Protein AF-0000000084406733 (afdb_homodimer)

Radius of gyration: 20.23 Å; Cα contacts (8 Å, |Δi|>4): 355; chains: 2; bounding box: 45×66×47 Å

Secondary structure (DSSP, 8-state):
-------HHHHHHHHHHHHHHHHHHHTTSTTSGGGGGS-HHHHHHHHHHHHHTTTTHHHHHHHHHHT-HHHHHHHHHHHHHHHHHHTS--TTSSS-THHHHSSTTS--THHHHHHHHHHHHHHHHHHHHHHHHHHHHHHH-/-------HHHHHHHHHHHHHHHHHHHTTSTTSGGGGGS-HHHHHHHHHHHHHTTTTHHHHHHHHHHT-HHHHHHHHHHHHHHHHHHTS--TTSSS-THHHHSSTTS--THHHHHHHHHHHHHHHHHHHHHHHHHHHHHHH-

Sequence (282 aa):
MSTKPDFTQELAELVIFMSNVATAIRMHTPYNSQARSRSAEENNKHVLWLADSIHSFAALACAIKTGGHKEVIFACDLDISRYQHYLAAGDTWVSDPMQTFGIRDGRSYEWIVSEGIALLERIKSKTQQIKMAHAESTTMGMSTKPDFTQELAELVIFMSNVATAIRMHTPYNSQARSRSAEENNKHVLWLADSIHSFAALACAIKTGGHKEVIFACDLDISRYQHYLAAGDTWVSDPMQTFGIRDGRSYEWIVSEGIALLERIKSKTQQIKMAHAESTTMG

Structure (mmCIF, N/CA/C/O backbone):
data_AF-0000000084406733-model_v1
#
loop_
_entity.id
_entity.type
_entity.pdbx_description
1 polymer 'Uncharacterized protein'
#
loop_
_atom_site.group_PDB
_atom_site.id
_atom_site.type_symbol
_atom_site.label_atom_id
_atom_site.label_alt_id
_atom_site.label_comp_id
_atom_site.label_asym_id
_atom_site.label_entity_id
_atom_site.label_seq_id
_atom_site.pdbx_PDB_ins_code
_atom_site.Cartn_x
_atom_site.Cartn_y
_atom_site.Cartn_z
_atom_site.occupancy
_atom_site.B_iso_or_equiv
_atom_site.auth_seq_id
_atom_site.auth_comp_id
_atom_site.auth_asym_id
_atom_site.auth_atom_id
_atom_site.pdbx_PDB_model_num
ATOM 1 N N . MET A 1 1 ? 0.84 -32.469 -4.48 1 32.16 1 MET A N 1
ATOM 2 C CA . MET A 1 1 ? 1.479 -31.312 -3.893 1 32.16 1 MET A CA 1
ATOM 3 C C . MET A 1 1 ? 0.654 -30.047 -4.152 1 32.16 1 MET A C 1
ATOM 5 O O . MET A 1 1 ? 0.497 -29.641 -5.301 1 32.16 1 MET A O 1
ATOM 9 N N . SER A 1 2 ? -0.501 -29.797 -3.523 1 44.31 2 SER A N 1
ATOM 10 C CA . SER A 1 2 ? -1.566 -28.844 -3.852 1 44.31 2 SER A CA 1
ATOM 11 C C . SER A 1 2 ? -1.025 -27.438 -3.99 1 44.31 2 SER A C 1
ATOM 13 O O . SER A 1 2 ? -0.421 -26.906 -3.059 1 44.31 2 SER A O 1
ATOM 15 N N . THR A 1 3 ? -0.501 -26.938 -5.191 1 59.53 3 THR A N 1
ATOM 16 C CA . THR A 1 3 ? 0.229 -25.734 -5.543 1 59.53 3 THR A CA 1
ATOM 17 C C . THR A 1 3 ? -0.509 -24.5 -5.043 1 59.53 3 THR A C 1
ATOM 19 O O . THR A 1 3 ? -1.74 -24.438 -5.07 1 59.53 3 THR A O 1
ATOM 22 N N . LYS A 1 4 ? -0.093 -23.812 -3.926 1 78.44 4 LYS A N 1
ATOM 23 C CA . LYS A 1 4 ? -0.654 -22.547 -3.455 1 78.44 4 LYS A CA 1
ATOM 24 C C . LYS A 1 4 ? -1.092 -21.672 -4.625 1 78.44 4 LYS A C 1
ATOM 26 O O . LYS A 1 4 ? -0.401 -21.594 -5.645 1 78.44 4 LYS A O 1
ATOM 31 N N . PRO A 1 5 ? -2.373 -21.297 -4.508 1 88.44 5 PRO A N 1
ATOM 32 C CA . PRO A 1 5 ? -2.871 -20.453 -5.594 1 88.44 5 PRO A CA 1
ATOM 33 C C . PRO A 1 5 ? -1.964 -19.25 -5.879 1 88.44 5 PRO A C 1
ATOM 35 O O . PRO A 1 5 ? -1.354 -18.703 -4.957 1 88.44 5 PRO A O 1
ATOM 38 N N . ASP A 1 6 ? -1.828 -19.031 -7.098 1 94.31 6 ASP A N 1
ATOM 39 C CA . ASP A 1 6 ? -1.069 -17.875 -7.559 1 94.31 6 ASP A CA 1
ATOM 40 C C . ASP A 1 6 ? -1.929 -16.609 -7.535 1 94.31 6 ASP A C 1
ATOM 42 O O . ASP A 1 6 ? -2.855 -16.469 -8.336 1 94.31 6 ASP A O 1
ATOM 46 N N . PHE A 1 7 ? -1.591 -15.703 -6.633 1 96.88 7 PHE A N 1
ATOM 47 C CA . PHE A 1 7 ? -2.32 -14.445 -6.52 1 96.88 7 PHE A CA 1
ATOM 48 C C . PHE A 1 7 ? -1.48 -13.281 -7.035 1 96.88 7 PHE A C 1
ATOM 50 O O . PHE A 1 7 ? -1.727 -12.125 -6.684 1 96.88 7 PHE A O 1
ATOM 57 N N . THR A 1 8 ? -0.529 -13.531 -7.879 1 97.25 8 THR A N 1
ATOM 58 C CA . THR A 1 8 ? 0.398 -12.516 -8.359 1 97.25 8 THR A CA 1
ATOM 59 C C . THR A 1 8 ? -0.358 -11.352 -9 1 97.25 8 THR A C 1
ATOM 61 O O . THR A 1 8 ? -0.119 -10.188 -8.664 1 97.25 8 THR A O 1
ATOM 64 N N . GLN A 1 9 ? -1.3 -11.57 -9.828 1 97.44 9 GLN A N 1
ATOM 65 C CA . GLN A 1 9 ? -2.016 -10.523 -10.547 1 97.44 9 GLN A CA 1
ATOM 66 C C . GLN A 1 9 ? -2.842 -9.672 -9.586 1 97.44 9 GLN A C 1
ATOM 68 O O . GLN A 1 9 ? -2.803 -8.438 -9.641 1 97.44 9 GLN A O 1
ATOM 73 N N . GLU A 1 10 ? -3.568 -10.305 -8.688 1 97.81 10 GLU A N 1
ATOM 74 C CA . GLU A 1 10 ? -4.426 -9.602 -7.738 1 97.81 10 GLU A CA 1
ATOM 75 C C . GLU A 1 10 ? -3.604 -8.75 -6.773 1 97.81 10 GLU A C 1
ATOM 77 O O . GLU A 1 10 ? -3.959 -7.605 -6.488 1 97.81 10 GLU A O 1
ATOM 82 N N . LEU A 1 11 ? -2.533 -9.312 -6.312 1 98.38 11 LEU A N 1
ATOM 83 C CA . LEU A 1 11 ? -1.711 -8.594 -5.348 1 98.38 11 LEU A CA 1
ATOM 84 C C . LEU A 1 11 ? -0.955 -7.453 -6.02 1 98.38 11 LEU A C 1
ATOM 86 O O . LEU A 1 11 ? -0.73 -6.406 -5.41 1 98.38 11 LEU A O 1
ATOM 90 N N . ALA A 1 12 ? -0.51 -7.664 -7.242 1 98.56 12 ALA A N 1
ATOM 91 C CA . ALA A 1 12 ? 0.106 -6.566 -7.98 1 98.56 12 ALA A CA 1
ATOM 92 C C . ALA A 1 12 ? -0.867 -5.398 -8.141 1 98.56 12 ALA A C 1
ATOM 94 O O . ALA A 1 12 ? -0.492 -4.238 -7.957 1 98.56 12 ALA A O 1
ATOM 95 N N . GLU A 1 13 ? -2.086 -5.645 -8.453 1 98.62 13 GLU A N 1
ATOM 96 C CA . GLU A 1 13 ? -3.092 -4.594 -8.586 1 98.62 13 GLU A CA 1
ATOM 97 C C . GLU A 1 13 ? -3.34 -3.9 -7.25 1 98.62 13 GLU A C 1
ATOM 99 O O . GLU A 1 13 ? -3.576 -2.691 -7.207 1 98.62 13 GLU A O 1
ATOM 104 N N . LEU A 1 14 ? -3.354 -4.703 -6.207 1 98.75 14 LEU A N 1
ATOM 105 C CA . LEU A 1 14 ? -3.518 -4.121 -4.879 1 98.75 14 LEU A CA 1
ATOM 106 C C . LEU A 1 14 ? -2.367 -3.174 -4.555 1 98.75 14 LEU A C 1
ATOM 108 O O . LEU A 1 14 ? -2.586 -2.092 -4.004 1 98.75 14 LEU A O 1
ATOM 112 N N . VAL A 1 15 ? -1.142 -3.549 -4.895 1 98.88 15 VAL A N 1
ATOM 113 C CA . VAL A 1 15 ? 0.026 -2.699 -4.684 1 98.88 15 VAL A CA 1
ATOM 114 C C . VAL A 1 15 ? -0.109 -1.42 -5.504 1 98.88 15 VAL A C 1
ATOM 116 O O . VAL A 1 15 ? 0.192 -0.328 -5.02 1 98.88 15 VAL A O 1
ATOM 119 N N . ILE A 1 16 ? -0.551 -1.524 -6.727 1 98.81 16 ILE A N 1
ATOM 120 C CA . ILE A 1 16 ? -0.773 -0.351 -7.562 1 98.81 16 ILE A CA 1
ATOM 121 C C . ILE A 1 16 ? -1.798 0.568 -6.902 1 98.81 16 ILE A C 1
ATOM 123 O O . ILE A 1 16 ? -1.578 1.776 -6.793 1 98.81 16 ILE A O 1
ATOM 127 N N . PHE A 1 17 ? -2.871 -0.058 -6.477 1 98.81 17 PHE A N 1
ATOM 128 C CA . PHE A 1 17 ? -3.932 0.679 -5.801 1 98.81 17 PHE A CA 1
ATOM 129 C C . PHE A 1 17 ? -3.387 1.411 -4.578 1 98.81 17 PHE A C 1
ATOM 131 O O . PHE A 1 17 ? -3.607 2.613 -4.418 1 98.81 17 PHE A O 1
ATOM 138 N N . MET A 1 18 ? -2.654 0.758 -3.721 1 98.81 18 MET A N 1
ATOM 139 C CA . MET A 1 18 ? -2.107 1.345 -2.5 1 98.81 18 MET A CA 1
ATOM 140 C C . MET A 1 18 ? -1.106 2.447 -2.828 1 98.81 18 MET A C 1
ATOM 142 O O . MET A 1 18 ? -1.039 3.459 -2.129 1 98.81 18 MET A O 1
ATOM 146 N N . SER A 1 19 ? -0.312 2.258 -3.861 1 98.81 19 SER A N 1
ATOM 147 C CA . SER A 1 19 ? 0.629 3.281 -4.305 1 98.81 19 SER A CA 1
ATOM 148 C C . SER A 1 19 ? -0.097 4.547 -4.742 1 98.81 19 SER A C 1
ATOM 150 O O . SER A 1 19 ? 0.338 5.66 -4.434 1 98.81 19 SER A O 1
ATOM 152 N N . ASN A 1 20 ? -1.151 4.328 -5.477 1 98.44 20 ASN A N 1
ATOM 153 C CA . ASN A 1 20 ? -1.942 5.473 -5.914 1 98.44 20 ASN A CA 1
ATOM 154 C C . ASN A 1 20 ? -2.557 6.211 -4.727 1 98.44 20 ASN A C 1
ATOM 156 O O . ASN A 1 20 ? -2.658 7.441 -4.742 1 98.44 20 ASN A O 1
ATOM 160 N N . VAL A 1 21 ? -3.014 5.496 -3.729 1 98.44 21 VAL A N 1
ATOM 161 C CA . VAL A 1 21 ? -3.527 6.125 -2.516 1 98.44 21 VAL A CA 1
ATOM 162 C C . VAL A 1 21 ? -2.412 6.906 -1.826 1 98.44 21 VAL A C 1
ATOM 164 O O . VAL A 1 21 ? -2.635 8.016 -1.331 1 98.44 21 VAL A O 1
ATOM 167 N N . ALA A 1 22 ? -1.168 6.355 -1.78 1 98.56 22 ALA A N 1
ATOM 168 C CA . ALA A 1 22 ? -0.026 7.07 -1.218 1 98.56 22 ALA A CA 1
ATOM 169 C C . ALA A 1 22 ? 0.231 8.375 -1.972 1 98.56 22 ALA A C 1
ATOM 171 O O . ALA A 1 22 ? 0.57 9.391 -1.365 1 98.56 22 ALA A O 1
ATOM 172 N N . THR A 1 23 ? 0.065 8.359 -3.256 1 97.5 23 THR A N 1
ATOM 173 C CA . THR A 1 23 ? 0.188 9.578 -4.051 1 97.5 23 THR A CA 1
ATOM 174 C C . THR A 1 23 ? -0.874 10.602 -3.648 1 97.5 23 THR A C 1
ATOM 176 O O . THR A 1 23 ? -0.583 11.789 -3.525 1 97.5 23 THR A O 1
ATOM 179 N N . ALA A 1 24 ? -2.092 10.125 -3.475 1 95.81 24 ALA A N 1
ATOM 180 C CA . ALA A 1 24 ? -3.162 11.008 -3.016 1 95.81 24 ALA A CA 1
ATOM 181 C C . ALA A 1 24 ? -2.816 11.641 -1.667 1 95.81 24 ALA A C 1
ATOM 183 O O . ALA A 1 24 ? -3.074 12.82 -1.44 1 95.81 24 ALA A O 1
ATOM 184 N N . ILE A 1 25 ? -2.234 10.875 -0.78 1 97 25 ILE A N 1
ATOM 185 C CA . ILE A 1 25 ? -1.823 11.375 0.528 1 97 25 ILE A CA 1
ATOM 186 C C . ILE A 1 25 ? -0.793 12.484 0.356 1 97 25 ILE A C 1
ATOM 188 O O . ILE A 1 25 ? -0.887 13.531 1.002 1 97 25 ILE A O 1
ATOM 192 N N . ARG A 1 26 ? 0.173 12.328 -0.522 1 95.06 26 ARG A N 1
ATOM 193 C CA . ARG A 1 26 ? 1.22 13.32 -0.755 1 95.06 26 ARG A CA 1
ATOM 194 C C . ARG A 1 26 ? 0.623 14.656 -1.188 1 95.06 26 ARG A C 1
ATOM 196 O O . ARG A 1 26 ? 1.173 15.711 -0.883 1 95.06 26 ARG A O 1
ATOM 203 N N . MET A 1 27 ? -0.552 14.586 -1.795 1 93.31 27 MET A N 1
ATOM 204 C CA . MET A 1 27 ? -1.185 15.812 -2.287 1 93.31 27 MET A CA 1
ATOM 205 C C . MET A 1 27 ? -1.718 16.656 -1.133 1 93.31 27 MET A C 1
ATOM 207 O O . MET A 1 27 ? -2.041 17.828 -1.312 1 93.31 27 MET A O 1
ATOM 211 N N . HIS A 1 28 ? -1.745 16.094 0.057 1 92.56 28 HIS A N 1
ATOM 212 C CA . HIS A 1 28 ? -2.211 16.828 1.233 1 92.56 28 HIS A CA 1
ATOM 213 C C . HIS A 1 28 ? -1.051 17.188 2.154 1 92.56 28 HIS A C 1
ATOM 215 O O . HIS A 1 28 ? -1.248 17.391 3.354 1 92.56 28 HIS A O 1
ATOM 221 N N . THR A 1 29 ? 0.135 17.172 1.572 1 91.56 29 THR A N 1
ATOM 222 C CA . THR A 1 29 ? 1.352 17.547 2.289 1 91.56 29 THR A CA 1
ATOM 223 C C . THR A 1 29 ? 2.023 18.75 1.634 1 91.56 29 THR A C 1
ATOM 225 O O . THR A 1 29 ? 1.57 19.234 0.593 1 91.56 29 THR A O 1
ATOM 228 N N . PRO A 1 30 ? 3.104 19.297 2.266 1 85.75 30 PRO A N 1
ATOM 229 C CA . PRO A 1 30 ? 3.805 20.438 1.678 1 85.75 30 PRO A CA 1
ATOM 230 C C . PRO A 1 30 ? 4.371 20.125 0.293 1 85.75 30 PRO A C 1
ATOM 232 O O . PRO A 1 30 ? 4.82 21.047 -0.409 1 85.75 30 PRO A O 1
ATOM 235 N N . TYR A 1 31 ? 4.355 18.875 -0.056 1 84.06 31 TYR A N 1
ATOM 236 C CA . TYR A 1 31 ? 4.754 18.516 -1.41 1 84.06 31 TYR A CA 1
ATOM 237 C C . TYR A 1 31 ? 3.914 19.25 -2.445 1 84.06 31 TYR A C 1
ATOM 239 O O . TYR A 1 31 ? 4.418 19.625 -3.506 1 84.06 31 TYR A O 1
ATOM 247 N N . ASN A 1 32 ? 2.668 19.344 -2.15 1 84.44 32 ASN A N 1
ATOM 248 C CA . ASN A 1 32 ? 1.707 20.031 -3.006 1 84.44 32 ASN A CA 1
ATOM 249 C C . ASN A 1 32 ? 1.462 21.469 -2.537 1 84.44 32 ASN A C 1
ATOM 251 O O . ASN A 1 32 ? 0.884 21.688 -1.47 1 84.44 32 ASN A O 1
ATOM 255 N N . SER A 1 33 ? 1.802 22.375 -3.35 1 82.19 33 SER A N 1
ATOM 256 C CA . SER A 1 33 ? 1.642 23.781 -3 1 82.19 33 SER A CA 1
ATOM 257 C C . SER A 1 33 ? 0.171 24.141 -2.809 1 82.19 33 SER A C 1
ATOM 259 O O . SER A 1 33 ? -0.159 25.031 -2.029 1 82.19 33 SER A O 1
ATOM 261 N N . GLN A 1 34 ? -0.72 23.438 -3.459 1 80.25 34 GLN A N 1
ATOM 262 C CA . GLN A 1 34 ? -2.15 23.688 -3.33 1 80.25 34 GLN A CA 1
ATOM 263 C C . GLN A 1 34 ? -2.658 23.297 -1.947 1 80.25 34 GLN A C 1
ATOM 265 O O . GLN A 1 34 ? -3.711 23.766 -1.509 1 80.25 34 GLN A O 1
ATOM 270 N N . ALA A 1 35 ? -1.951 22.406 -1.327 1 79.5 35 ALA A N 1
ATOM 271 C CA . ALA A 1 35 ? -2.336 22.016 0.023 1 79.5 35 ALA A CA 1
ATOM 272 C C . ALA A 1 35 ? -2.248 23.188 0.993 1 79.5 35 ALA A C 1
ATOM 274 O O . ALA A 1 35 ? -2.895 23.188 2.043 1 79.5 35 ALA A O 1
ATOM 275 N N . ARG A 1 36 ? -1.575 24.203 0.618 1 78.62 36 ARG A N 1
ATOM 276 C CA . ARG A 1 36 ? -1.38 25.359 1.491 1 78.62 36 ARG A CA 1
ATOM 277 C C . ARG A 1 36 ? -2.635 26.219 1.547 1 78.62 36 ARG A C 1
ATOM 279 O O . ARG A 1 36 ? -2.781 27.062 2.443 1 78.62 36 ARG A O 1
ATOM 286 N N . SER A 1 37 ? -3.418 25.984 0.529 1 82.31 37 SER A N 1
ATOM 287 C CA . SER A 1 37 ? -4.652 26.766 0.52 1 82.31 37 SER A CA 1
ATOM 288 C C . SER A 1 37 ? -5.613 26.297 1.602 1 82.31 37 SER A C 1
ATOM 290 O O . SER A 1 37 ? -6.523 27.031 2 1 82.31 37 SER A O 1
ATOM 292 N N . ARG A 1 38 ? -5.398 25.078 2.123 1 84.06 38 ARG A N 1
ATOM 293 C CA . ARG A 1 38 ? -6.164 24.516 3.229 1 84.06 38 ARG A CA 1
ATOM 294 C C . ARG A 1 38 ? -5.363 24.562 4.523 1 84.06 38 ARG A C 1
ATOM 296 O O . ARG A 1 38 ? -4.133 24.641 4.5 1 84.06 38 ARG A O 1
ATOM 303 N N . SER A 1 39 ? -6.105 24.547 5.5 1 86.69 39 SER A N 1
ATOM 304 C CA . SER A 1 39 ? -5.395 24.469 6.773 1 86.69 39 SER A CA 1
ATOM 305 C C . SER A 1 39 ? -4.691 23.125 6.934 1 86.69 39 SER A C 1
ATOM 307 O O . SER A 1 39 ? -5.121 22.125 6.363 1 86.69 39 SER A O 1
ATOM 309 N N . ALA A 1 40 ? -3.654 23.109 7.652 1 88.44 40 ALA A N 1
ATOM 310 C CA . ALA A 1 40 ? -2.949 21.875 7.969 1 88.44 40 ALA A CA 1
ATOM 311 C C . ALA A 1 40 ? -3.881 20.875 8.648 1 88.44 40 ALA A C 1
ATOM 313 O O . ALA A 1 40 ? -3.789 19.672 8.406 1 88.44 40 ALA A O 1
ATOM 314 N N . GLU A 1 41 ? -4.781 21.359 9.445 1 86.88 41 GLU A N 1
ATOM 315 C CA . GLU A 1 41 ? -5.746 20.516 10.141 1 86.88 41 GLU A CA 1
ATOM 316 C C . GLU A 1 41 ? -6.695 19.844 9.164 1 86.88 41 GLU A C 1
ATOM 318 O O . GLU A 1 41 ? -6.988 18.641 9.305 1 86.88 41 GLU A O 1
ATOM 323 N N . GLU A 1 42 ? -7.145 20.547 8.25 1 86.88 42 GLU A N 1
ATO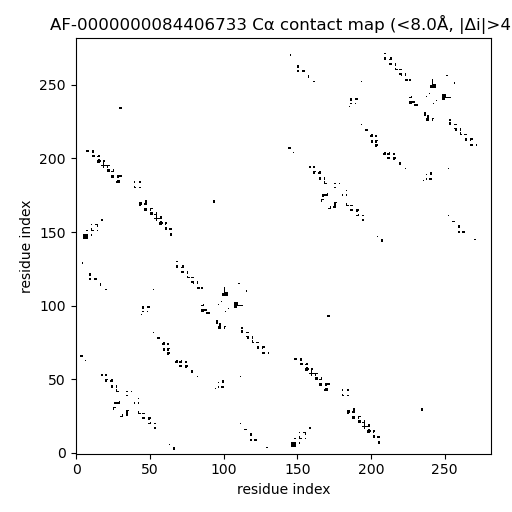M 324 C CA . GLU A 1 42 ? -8.023 19.984 7.227 1 86.88 42 GLU A CA 1
ATOM 325 C C . GLU A 1 42 ? -7.293 18.938 6.398 1 86.88 42 GLU A C 1
ATOM 327 O O . GLU A 1 42 ? -7.848 17.859 6.117 1 86.88 42 GLU A O 1
ATOM 332 N N . ASN A 1 43 ? -6.082 19.234 6 1 90.75 43 ASN A N 1
ATOM 333 C CA . ASN A 1 43 ? -5.273 18.266 5.266 1 90.75 43 ASN A CA 1
ATOM 334 C C . ASN A 1 43 ? -5.078 16.969 6.055 1 90.75 43 ASN A C 1
ATOM 336 O O . ASN A 1 43 ? -5.188 15.883 5.5 1 90.75 43 ASN A O 1
ATOM 340 N N . ASN A 1 44 ? -4.895 17.125 7.305 1 90.94 44 ASN A N 1
ATOM 341 C CA . ASN A 1 44 ? -4.648 15.969 8.156 1 90.94 44 ASN A CA 1
ATOM 342 C C . ASN A 1 44 ? -5.883 15.07 8.25 1 90.94 44 ASN A C 1
ATOM 344 O O . ASN A 1 44 ? -5.762 13.852 8.375 1 90.94 44 ASN A O 1
ATOM 348 N N . LYS A 1 45 ? -7.035 15.664 8.195 1 87.75 45 LYS A N 1
ATOM 349 C CA . LYS A 1 45 ? -8.266 14.867 8.195 1 87.75 45 LYS A CA 1
ATOM 350 C C . LYS A 1 45 ? -8.359 14.008 6.938 1 87.75 45 LYS A C 1
ATOM 352 O O . LYS A 1 45 ? -8.766 12.852 7.004 1 87.75 45 LYS A O 1
ATOM 357 N N . HIS A 1 46 ? -8.039 14.586 5.793 1 91.31 46 HIS A N 1
ATOM 358 C CA . HIS A 1 46 ? -8.016 13.82 4.555 1 91.31 46 HIS A CA 1
ATOM 359 C C . HIS A 1 46 ? -6.973 12.703 4.621 1 91.31 46 HIS A C 1
ATOM 361 O O . HIS A 1 46 ? -7.25 11.562 4.238 1 91.31 46 HIS A O 1
ATOM 367 N N . VAL A 1 47 ? -5.832 13.055 5.133 1 95.19 47 VAL A N 1
ATOM 368 C CA . VAL A 1 47 ? -4.746 12.086 5.258 1 95.19 47 VAL A CA 1
ATOM 369 C C . VAL A 1 47 ? -5.195 10.914 6.125 1 95.19 47 VAL A C 1
ATOM 371 O O . VAL A 1 47 ? -4.906 9.758 5.816 1 95.19 47 VAL A O 1
ATOM 374 N N . LEU A 1 48 ? -5.871 11.18 7.176 1 94.38 48 LEU A N 1
ATOM 375 C CA . LEU A 1 48 ? -6.371 10.141 8.07 1 94.38 48 LEU A CA 1
ATOM 376 C C . LEU A 1 48 ? -7.176 9.102 7.301 1 94.38 48 LEU A C 1
ATOM 378 O O . LEU A 1 48 ? -6.891 7.902 7.379 1 94.38 48 LEU A O 1
ATOM 382 N N . TRP A 1 49 ? -8.102 9.555 6.617 1 93.38 49 TRP A N 1
ATOM 383 C CA . TRP A 1 49 ? -9.031 8.633 5.969 1 93.38 49 TRP A CA 1
ATOM 384 C C . TRP A 1 49 ? -8.367 7.941 4.781 1 93.38 49 TRP A C 1
ATOM 386 O O . TRP A 1 49 ? -8.648 6.777 4.496 1 93.38 49 TRP A O 1
ATOM 396 N N . LEU A 1 50 ? -7.535 8.656 4.043 1 96.31 50 LEU A N 1
ATOM 397 C CA . LEU A 1 50 ? -6.785 8.023 2.961 1 96.31 50 LEU A CA 1
ATOM 398 C C . LEU A 1 50 ? -5.906 6.895 3.494 1 96.31 50 LEU A C 1
ATOM 400 O O . LEU A 1 50 ? -5.91 5.789 2.949 1 96.31 50 LEU A O 1
ATOM 404 N N . ALA A 1 51 ? -5.211 7.156 4.539 1 97.44 51 ALA A N 1
ATOM 405 C CA . ALA A 1 51 ? -4.383 6.121 5.16 1 97.44 51 ALA A CA 1
ATOM 406 C C . ALA A 1 51 ? -5.242 4.996 5.727 1 97.44 51 ALA A C 1
ATOM 408 O O . ALA A 1 51 ? -4.887 3.822 5.621 1 97.44 51 ALA A O 1
ATOM 409 N N . ASP A 1 52 ? -6.359 5.309 6.332 1 95.62 52 ASP A N 1
ATOM 410 C CA . ASP A 1 52 ? -7.277 4.32 6.891 1 95.62 52 ASP A CA 1
ATOM 411 C C . ASP A 1 52 ? -7.762 3.352 5.812 1 95.62 52 ASP A C 1
ATOM 413 O O . ASP A 1 52 ? -8 2.174 6.094 1 95.62 52 ASP A O 1
ATOM 417 N N . SER A 1 53 ? -7.848 3.824 4.652 1 96.56 53 SER A N 1
ATOM 418 C CA . SER A 1 53 ? -8.414 3.023 3.568 1 96.56 53 SER A CA 1
ATOM 419 C C . SER A 1 53 ? -7.461 1.916 3.143 1 96.56 53 SER A C 1
ATOM 421 O O . SER A 1 53 ? -7.863 0.962 2.475 1 96.56 53 SER A O 1
ATOM 423 N N . ILE A 1 54 ? -6.188 1.981 3.506 1 98.56 54 ILE A N 1
ATOM 424 C CA . ILE A 1 54 ? -5.289 0.966 2.967 1 98.56 54 ILE A CA 1
ATOM 425 C C . ILE A 1 54 ? -4.527 0.296 4.109 1 98.56 54 ILE A C 1
ATOM 427 O O . ILE A 1 54 ? -3.783 -0.662 3.887 1 98.56 54 ILE A O 1
ATOM 431 N N . HIS A 1 55 ? -4.684 0.621 5.359 1 97.5 55 HIS A N 1
ATOM 432 C CA . HIS A 1 55 ? -3.885 0.124 6.473 1 97.5 55 HIS A CA 1
ATOM 433 C C . HIS A 1 55 ? -4.227 -1.327 6.793 1 97.5 55 HIS A C 1
ATOM 435 O O . HIS A 1 55 ? -3.4 -2.059 7.344 1 97.5 55 HIS A O 1
ATOM 441 N N . SER A 1 56 ? -5.379 -1.784 6.449 1 97 56 SER A N 1
ATOM 442 C CA . SER A 1 56 ? -5.863 -3.07 6.941 1 97 56 SER A CA 1
ATOM 443 C C . SER A 1 56 ? -5.547 -4.191 5.957 1 97 56 SER A C 1
ATOM 445 O O . SER A 1 56 ? -5.848 -5.359 6.219 1 97 56 SER A O 1
ATOM 447 N N . PHE A 1 57 ? -4.949 -3.912 4.871 1 98.69 57 PHE A N 1
ATOM 448 C CA . PHE A 1 57 ? -4.688 -4.93 3.859 1 98.69 57 PHE A CA 1
ATOM 449 C C . PHE A 1 57 ? -3.637 -5.922 4.348 1 98.69 57 PHE A C 1
ATOM 451 O O . PHE A 1 57 ? -3.461 -6.988 3.758 1 98.69 57 PHE A O 1
ATOM 458 N N . ALA A 1 58 ? -2.91 -5.586 5.422 1 98.56 58 ALA A N 1
ATOM 459 C CA . ALA A 1 58 ? -1.935 -6.52 5.98 1 98.56 58 ALA A CA 1
ATOM 460 C C . ALA A 1 58 ? -2.592 -7.848 6.348 1 98.56 58 ALA A C 1
ATOM 462 O O . ALA A 1 58 ? -2.014 -8.914 6.121 1 98.56 58 ALA A O 1
ATOM 463 N N . ALA A 1 59 ? -3.787 -7.789 6.898 1 98.12 59 ALA A N 1
ATOM 464 C CA . ALA A 1 59 ? -4.492 -9.008 7.297 1 98.12 59 ALA A CA 1
ATOM 465 C C . ALA A 1 59 ? -4.816 -9.875 6.082 1 98.12 59 ALA A C 1
ATOM 467 O O . ALA A 1 59 ? -4.633 -11.094 6.117 1 98.12 59 ALA A O 1
ATOM 468 N N . LEU A 1 60 ? -5.312 -9.258 5.055 1 98.62 60 LEU A N 1
ATOM 469 C CA . LEU A 1 60 ? -5.605 -9.961 3.812 1 98.62 60 LEU A CA 1
ATOM 470 C C . LEU A 1 60 ? -4.348 -10.609 3.248 1 98.62 60 LEU A C 1
ATOM 472 O O . LEU A 1 60 ? -4.363 -11.797 2.895 1 98.62 60 LEU A O 1
ATOM 476 N N . ALA A 1 61 ? -3.279 -9.844 3.178 1 98.62 61 ALA A N 1
ATOM 477 C CA . ALA A 1 61 ? -2.025 -10.344 2.617 1 98.62 61 ALA A CA 1
ATOM 478 C C . ALA A 1 61 ? -1.476 -11.5 3.447 1 98.62 61 ALA A C 1
ATOM 480 O O . ALA A 1 61 ? -0.979 -12.484 2.896 1 98.62 61 ALA A O 1
ATOM 481 N N . CYS A 1 62 ? -1.572 -11.398 4.723 1 98.31 62 CYS A N 1
ATOM 482 C CA . CYS A 1 62 ? -1.131 -12.484 5.598 1 98.31 62 CYS A CA 1
ATOM 483 C C . CYS A 1 62 ? -1.941 -13.75 5.352 1 98.31 62 CYS A C 1
ATOM 485 O O . CYS A 1 62 ? -1.384 -14.844 5.297 1 98.31 62 CYS A O 1
ATOM 487 N N . ALA A 1 63 ? -3.227 -13.617 5.223 1 97.81 63 ALA A N 1
ATOM 488 C CA . ALA A 1 63 ? -4.09 -14.758 4.945 1 97.81 63 ALA A CA 1
ATOM 489 C C . ALA A 1 63 ? -3.711 -15.43 3.627 1 97.81 63 ALA A C 1
ATOM 491 O O . ALA A 1 63 ? -3.656 -16.656 3.539 1 97.81 63 ALA A O 1
ATOM 492 N N . ILE A 1 64 ? -3.424 -14.625 2.621 1 97.38 64 ILE A N 1
ATOM 493 C CA . ILE A 1 64 ? -3.043 -15.164 1.32 1 97.38 64 ILE A CA 1
ATOM 494 C C . ILE A 1 64 ? -1.722 -15.922 1.44 1 97.38 64 ILE A C 1
ATOM 496 O O . ILE A 1 64 ? -1.587 -17.031 0.925 1 97.38 64 ILE A O 1
ATOM 500 N N . LYS A 1 65 ? -0.764 -15.359 2.16 1 95.19 65 LYS A N 1
ATOM 501 C CA . LYS A 1 65 ? 0.552 -15.969 2.348 1 95.19 65 LYS A CA 1
ATOM 502 C C . LYS A 1 65 ? 0.441 -17.328 3.014 1 95.19 65 LYS A C 1
ATOM 504 O O . LYS A 1 65 ? 1.195 -18.25 2.688 1 95.19 65 LYS A O 1
ATOM 509 N N . THR A 1 66 ? -0.458 -17.438 3.895 1 94.62 66 THR A N 1
ATOM 510 C CA . THR A 1 66 ? -0.562 -18.656 4.684 1 94.62 66 THR A CA 1
ATOM 511 C C . THR A 1 66 ? -1.502 -19.656 4.016 1 94.62 66 THR A C 1
ATOM 513 O O . THR A 1 66 ? -1.57 -20.828 4.418 1 94.62 66 THR A O 1
ATOM 516 N N . GLY A 1 67 ? -2.232 -19.281 3.051 1 91.25 67 GLY A N 1
ATOM 517 C CA . GLY A 1 67 ? -3.123 -20.156 2.312 1 91.25 67 GLY A CA 1
ATOM 518 C C . GLY A 1 67 ? -4.441 -20.406 3.021 1 91.25 67 GLY A C 1
ATOM 519 O O . GLY A 1 67 ? -5.074 -21.438 2.826 1 91.25 67 GLY A O 1
ATOM 520 N N . GLY A 1 68 ? -4.871 -19.484 3.875 1 93.56 68 GLY A N 1
ATOM 521 C CA . GLY A 1 68 ? -6.141 -19.594 4.574 1 93.56 68 GLY A CA 1
ATOM 522 C C . GLY A 1 68 ? -7.305 -19.016 3.795 1 93.56 68 GLY A C 1
ATOM 523 O O . GLY A 1 68 ? -7.633 -17.828 3.951 1 93.56 68 GLY A O 1
ATOM 524 N N . HIS A 1 69 ? -7.945 -19.875 3.086 1 94.75 69 HIS A N 1
ATOM 525 C CA . HIS A 1 69 ? -9.016 -19.422 2.207 1 94.75 69 HIS A CA 1
ATOM 526 C C . HIS A 1 69 ? -10.125 -18.75 3.004 1 94.75 69 HIS A C 1
ATOM 528 O O . HIS A 1 69 ? -10.656 -17.719 2.588 1 94.75 69 HIS A O 1
ATOM 534 N N . LYS A 1 70 ? -10.461 -19.344 4.152 1 96.12 70 LYS A N 1
ATOM 535 C CA . LYS A 1 70 ? -11.508 -18.75 4.988 1 96.12 70 LYS A CA 1
ATOM 536 C C . LYS A 1 70 ? -11.094 -17.375 5.484 1 96.12 70 LYS A C 1
ATOM 538 O O . LYS A 1 70 ? -11.898 -16.438 5.484 1 96.12 70 LYS A O 1
ATOM 543 N N . GLU A 1 71 ? -9.844 -17.266 5.871 1 97.75 71 GLU A N 1
ATOM 544 C CA . GLU A 1 71 ? -9.32 -16 6.375 1 97.75 71 GLU A CA 1
ATOM 545 C C . GLU A 1 71 ? -9.25 -14.953 5.266 1 97.75 71 GLU A C 1
ATOM 547 O O . GLU A 1 71 ? -9.453 -13.766 5.516 1 97.75 71 GLU A O 1
ATOM 552 N N . VAL A 1 72 ? -8.922 -15.414 4.047 1 98.19 72 VAL A N 1
ATOM 553 C CA . VAL A 1 72 ? -8.891 -14.5 2.91 1 98.19 72 VAL A CA 1
ATOM 554 C C . VAL A 1 72 ? -10.281 -13.922 2.676 1 98.19 72 VAL A C 1
ATOM 556 O O . VAL A 1 72 ? -10.445 -12.703 2.566 1 98.19 72 VAL A O 1
ATOM 559 N N . ILE A 1 73 ? -11.25 -14.734 2.629 1 98.19 73 ILE A N 1
ATOM 560 C CA . ILE A 1 73 ? -12.625 -14.305 2.377 1 98.19 73 ILE A CA 1
ATOM 561 C C . ILE A 1 73 ? -13.086 -13.375 3.496 1 98.19 73 ILE A C 1
ATOM 563 O O . ILE A 1 73 ? -13.68 -12.32 3.234 1 98.19 73 ILE A O 1
ATOM 567 N N . PHE A 1 74 ? -12.805 -13.688 4.688 1 98.25 74 PHE A N 1
ATOM 568 C CA . PHE A 1 74 ? -13.18 -12.875 5.84 1 98.25 74 PHE A CA 1
ATOM 569 C C . PHE A 1 74 ? -12.539 -11.5 5.766 1 98.25 74 PHE A C 1
ATOM 571 O O . PHE A 1 74 ? -13.203 -10.484 5.992 1 98.25 74 PHE A O 1
ATOM 578 N N . ALA A 1 75 ? -11.242 -11.484 5.52 1 98.56 75 ALA A N 1
ATOM 579 C CA . ALA A 1 75 ? -10.531 -10.211 5.418 1 98.56 75 ALA A CA 1
ATOM 580 C C . ALA A 1 75 ? -11.117 -9.336 4.312 1 98.56 75 ALA A C 1
ATOM 582 O O . ALA A 1 75 ? -11.258 -8.125 4.484 1 98.56 75 ALA A O 1
ATOM 583 N N . CYS A 1 76 ? -11.453 -9.914 3.184 1 98.69 76 CYS A N 1
ATOM 584 C CA . CYS A 1 76 ? -12.078 -9.172 2.1 1 98.69 76 CYS A CA 1
ATOM 585 C C . CYS A 1 76 ? -13.422 -8.594 2.541 1 98.69 76 CYS A C 1
ATOM 587 O O . CYS A 1 76 ? -13.703 -7.414 2.305 1 98.69 76 CYS A O 1
ATOM 589 N N . ASP A 1 77 ? -14.172 -9.375 3.189 1 98.44 77 ASP A N 1
ATOM 590 C CA . ASP A 1 77 ? -15.492 -8.93 3.629 1 98.44 77 ASP A CA 1
ATOM 591 C C . ASP A 1 77 ? -15.375 -7.781 4.625 1 98.44 77 ASP A C 1
ATOM 593 O O . ASP A 1 77 ? -16.156 -6.824 4.574 1 98.44 77 ASP A O 1
ATOM 597 N N . LEU A 1 78 ? -14.484 -7.887 5.512 1 97.75 78 LEU A N 1
ATOM 598 C CA . LEU A 1 78 ? -14.266 -6.836 6.5 1 97.75 78 LEU A CA 1
ATOM 599 C C . LEU A 1 78 ? -13.875 -5.523 5.824 1 97.75 78 LEU A C 1
ATOM 601 O O . LEU A 1 78 ? -14.406 -4.465 6.172 1 97.75 78 LEU A O 1
ATOM 605 N N . ASP A 1 79 ? -13 -5.602 4.922 1 97.94 79 ASP A N 1
ATOM 606 C CA . ASP A 1 79 ? -12.539 -4.387 4.254 1 97.94 79 ASP A CA 1
ATOM 607 C C . ASP A 1 79 ? -13.625 -3.816 3.348 1 97.94 79 ASP A C 1
ATOM 609 O O . ASP A 1 79 ? -13.75 -2.596 3.213 1 97.94 79 ASP A O 1
ATOM 613 N N . ILE A 1 80 ? -14.391 -4.648 2.678 1 97.44 80 ILE A N 1
ATOM 614 C CA . ILE A 1 80 ? -15.516 -4.176 1.869 1 97.44 80 ILE A CA 1
ATOM 615 C C . ILE A 1 80 ? -16.516 -3.443 2.756 1 97.44 80 ILE A C 1
ATOM 617 O O . ILE A 1 80 ? -16.984 -2.357 2.406 1 97.44 80 ILE A O 1
ATOM 621 N N . SER A 1 81 ? -16.781 -4.023 3.891 1 95.31 81 SER A N 1
ATOM 622 C CA . SER A 1 81 ? -17.688 -3.383 4.84 1 95.31 81 SER A CA 1
ATOM 623 C C . SER A 1 81 ? -17.156 -2.027 5.285 1 95.31 81 SER A C 1
ATOM 625 O O . SER A 1 81 ? -17.906 -1.063 5.414 1 95.31 81 SER A O 1
ATOM 627 N N . ARG A 1 82 ? -15.914 -1.933 5.551 1 93.81 82 ARG A N 1
ATOM 628 C CA . ARG A 1 82 ? -15.289 -0.674 5.941 1 93.81 82 ARG A CA 1
ATOM 629 C C . ARG A 1 82 ? -15.438 0.378 4.848 1 93.81 82 ARG A C 1
ATOM 631 O O . ARG A 1 82 ? -15.781 1.527 5.129 1 93.81 82 ARG A O 1
ATOM 638 N N . TYR A 1 83 ? -15.195 0.048 3.635 1 94.12 83 TYR A N 1
ATOM 639 C CA . TYR A 1 83 ? -15.344 0.966 2.51 1 94.12 83 TYR A CA 1
ATOM 640 C C . TYR A 1 83 ? -16.781 1.463 2.395 1 94.12 83 TYR A C 1
ATOM 642 O O . TYR A 1 83 ? -17.016 2.643 2.123 1 94.12 83 TYR A O 1
ATOM 650 N N . GLN A 1 84 ? -17.703 0.545 2.609 1 90.5 84 GLN A N 1
ATOM 651 C CA . GLN A 1 84 ? -19.109 0.928 2.547 1 90.5 84 GLN A CA 1
ATOM 652 C C . GLN A 1 84 ? -19.453 1.93 3.645 1 90.5 84 GLN A C 1
ATOM 654 O O . GLN A 1 84 ? -20.281 2.824 3.438 1 90.5 84 GLN A O 1
ATOM 659 N N . HIS A 1 85 ? -18.781 1.818 4.719 1 88.44 85 HIS A N 1
ATOM 660 C CA . HIS A 1 85 ? -19 2.729 5.836 1 88.44 85 HIS A CA 1
ATOM 661 C C . HIS A 1 85 ? -18.484 4.129 5.523 1 88.44 85 HIS A C 1
ATOM 663 O O . HIS A 1 85 ? -19.016 5.121 6.027 1 88.44 85 HIS A O 1
ATOM 669 N N . TYR A 1 86 ? -17.453 4.223 4.684 1 87.88 86 TYR A N 1
ATOM 670 C CA . TYR A 1 86 ? -16.922 5.523 4.305 1 87.88 86 TYR A CA 1
ATOM 671 C C . TYR A 1 86 ? -17.969 6.359 3.59 1 87.88 86 TYR A C 1
ATOM 673 O O . TYR A 1 86 ? -17.922 7.59 3.6 1 87.88 86 TYR A O 1
ATOM 681 N N . LEU A 1 87 ? -18.844 5.691 2.898 1 81.19 87 LEU A N 1
ATOM 682 C CA . LEU A 1 87 ? -19.828 6.383 2.066 1 81.19 87 LEU A CA 1
ATOM 683 C C . LEU A 1 87 ? -21.094 6.676 2.855 1 81.19 87 LEU A C 1
ATOM 685 O O . LEU A 1 87 ? -21.984 7.375 2.367 1 81.19 87 LEU A O 1
ATOM 689 N N . ALA A 1 88 ? -21.109 6.035 4.027 1 76.12 88 ALA A N 1
ATOM 690 C CA . ALA A 1 88 ? -22.297 6.266 4.855 1 76.12 88 ALA A CA 1
ATOM 691 C C . ALA A 1 88 ? -22.141 7.539 5.684 1 76.12 88 ALA A C 1
ATOM 693 O O . ALA A 1 88 ? -21.047 7.84 6.176 1 76.12 88 ALA A O 1
ATOM 694 N N . ALA A 1 89 ? -22.938 8.539 5.336 1 59.53 89 ALA A N 1
ATOM 695 C CA . ALA A 1 89 ? -23.016 9.82 6.027 1 59.53 89 ALA A CA 1
ATOM 696 C C . ALA A 1 89 ? -23.109 9.625 7.539 1 59.53 89 ALA A C 1
ATOM 698 O O . ALA A 1 89 ? -23.828 8.734 8.008 1 59.53 89 ALA A O 1
ATOM 699 N N . GLY A 1 90 ? -21.938 9.891 8.391 1 58.19 90 GLY A N 1
ATOM 700 C CA . GLY A 1 90 ? -22.172 9.953 9.828 1 58.19 90 GLY A CA 1
ATOM 701 C C . GLY A 1 90 ? -21 10.539 10.594 1 58.19 90 GLY A C 1
ATOM 702 O O . GLY A 1 90 ? -19.844 10.422 10.172 1 58.19 90 GLY A O 1
ATOM 703 N N . ASP A 1 91 ? -21.297 11.664 11.211 1 56.31 91 ASP A N 1
ATOM 704 C CA . ASP A 1 91 ? -20.438 12.562 11.961 1 56.31 91 ASP A CA 1
ATOM 705 C C . ASP A 1 91 ? -19.766 11.844 13.133 1 56.31 91 ASP A C 1
ATOM 707 O O . ASP A 1 91 ? -19.109 12.469 13.969 1 56.31 91 ASP A O 1
ATOM 711 N N . THR A 1 92 ? -20 10.547 13.242 1 59.66 92 THR A N 1
ATOM 712 C CA . THR A 1 92 ? -19.672 10.078 14.578 1 59.66 92 THR A CA 1
ATOM 713 C C . THR A 1 92 ? -18.172 9.766 14.695 1 59.66 92 THR A C 1
ATOM 715 O O . THR A 1 92 ? -17.688 9.422 15.773 1 59.66 92 THR A O 1
ATOM 718 N N . TRP A 1 93 ? -17.5 10.023 13.586 1 65.19 93 TRP A N 1
ATOM 719 C CA . TRP A 1 93 ? -16.062 9.734 13.7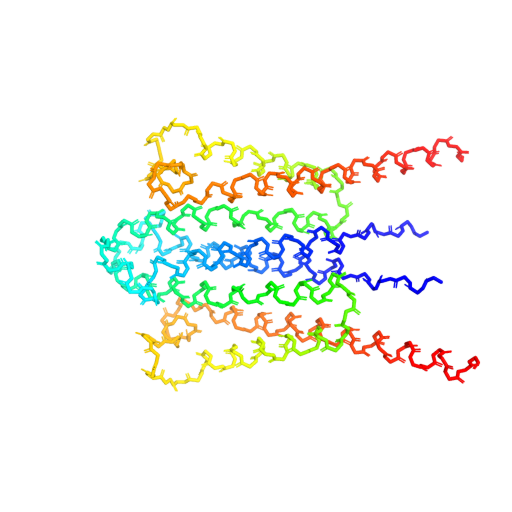27 1 65.19 93 TRP A CA 1
ATOM 720 C C . TRP A 1 93 ? -15.266 11.016 13.906 1 65.19 93 TRP A C 1
ATOM 722 O O . TRP A 1 93 ? -15.844 12.109 14.008 1 65.19 93 TRP A O 1
ATOM 732 N N . VAL A 1 94 ? -13.945 10.945 14.219 1 61.28 94 VAL A N 1
ATOM 733 C CA . VAL A 1 94 ? -13.07 12.094 14.438 1 61.28 94 VAL A CA 1
ATOM 734 C C . VAL A 1 94 ? -13.273 13.109 13.312 1 61.28 94 VAL A C 1
ATOM 736 O O . VAL A 1 94 ? -13.086 14.312 13.516 1 61.28 94 VAL A O 1
ATOM 739 N N . SER A 1 95 ? -13.727 12.641 12.188 1 66.88 95 SER A N 1
ATOM 740 C CA . SER A 1 95 ? -14.172 13.422 11.039 1 66.88 95 SER A CA 1
ATOM 741 C C . SER A 1 95 ? -15.023 12.578 10.094 1 66.88 95 SER A C 1
ATOM 743 O O . SER A 1 95 ? -15.094 11.352 10.234 1 66.88 95 SER A O 1
ATOM 745 N N . ASP A 1 96 ? -15.633 13.297 9.258 1 75.62 96 ASP A N 1
ATOM 746 C CA . ASP A 1 96 ? -16.531 12.648 8.305 1 75.62 96 ASP A CA 1
ATOM 747 C C . ASP A 1 96 ? -15.766 12.156 7.074 1 75.62 96 ASP A C 1
ATOM 749 O O . ASP A 1 96 ? -15.281 12.969 6.277 1 75.62 96 ASP A O 1
ATOM 753 N N . PRO A 1 97 ? -15.695 10.844 6.906 1 81.69 97 PRO A N 1
ATOM 754 C CA . PRO A 1 97 ? -14.984 10.32 5.738 1 81.69 97 PRO A CA 1
ATOM 755 C C . PRO A 1 97 ? -15.625 10.75 4.418 1 81.69 97 PRO A C 1
ATOM 757 O O . PRO A 1 97 ? -14.961 10.758 3.379 1 81.69 97 PRO A O 1
ATOM 760 N N . MET A 1 98 ? -16.875 11.117 4.48 1 78.12 98 MET A N 1
ATOM 761 C CA . MET A 1 98 ? -17.562 11.547 3.264 1 78.12 98 MET A CA 1
ATOM 762 C C . MET A 1 98 ? -16.938 12.82 2.705 1 78.12 98 MET A C 1
ATOM 764 O O . MET A 1 98 ? -17.016 13.078 1.504 1 78.12 98 MET A O 1
ATOM 768 N N . GLN A 1 99 ? -16.328 13.562 3.555 1 80.38 99 GLN A N 1
ATOM 769 C CA . GLN A 1 99 ? -15.633 14.758 3.088 1 80.38 99 GLN A CA 1
ATOM 770 C C . GLN A 1 99 ? -14.406 14.398 2.252 1 80.38 99 GLN A C 1
ATOM 772 O O . GLN A 1 99 ? -13.969 15.188 1.414 1 80.38 99 GLN A O 1
ATOM 777 N N . THR A 1 100 ? -13.867 13.234 2.461 1 88.19 100 THR A N 1
ATOM 778 C CA . THR A 1 100 ? -12.688 12.781 1.736 1 88.19 100 THR A CA 1
ATOM 779 C C . THR A 1 100 ? -13.086 11.977 0.501 1 88.19 100 THR A C 1
ATOM 781 O O . THR A 1 100 ? -12.57 12.211 -0.592 1 88.19 100 THR A O 1
ATOM 784 N N . PHE A 1 101 ? -14.023 11.133 0.685 1 88.88 101 PHE A N 1
ATOM 785 C CA . PHE A 1 101 ? -14.289 10.164 -0.368 1 88.88 101 PHE A CA 1
ATOM 786 C C . PHE A 1 101 ? -15.539 10.531 -1.147 1 88.88 101 PHE A C 1
ATOM 788 O O . PHE A 1 101 ? -15.836 9.938 -2.184 1 88.88 101 PHE A O 1
ATOM 795 N N . GLY A 1 102 ? -16.344 11.438 -0.608 1 76.94 102 GLY A N 1
ATOM 796 C CA . GLY A 1 102 ? -17.594 11.797 -1.241 1 76.94 102 GLY A CA 1
ATOM 797 C C . GLY A 1 102 ? -17.422 12.672 -2.467 1 76.94 102 GLY A C 1
ATOM 798 O O . GLY A 1 102 ? -16.312 13.148 -2.74 1 76.94 102 GLY A O 1
ATOM 799 N N . ILE A 1 103 ? -18.375 12.836 -3.377 1 62.44 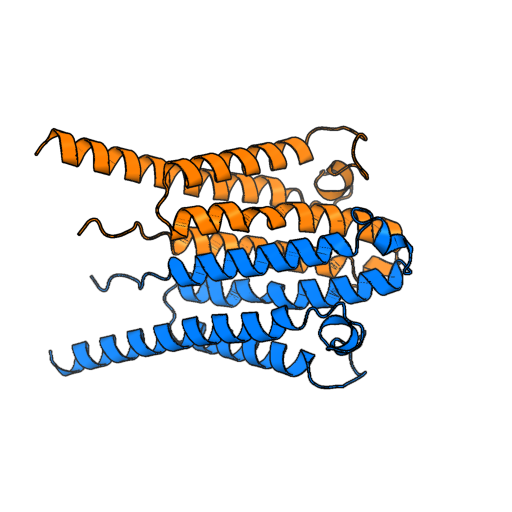103 ILE A N 1
ATOM 800 C CA . ILE A 1 103 ? -18.422 13.461 -4.695 1 62.44 103 ILE A CA 1
ATOM 801 C C . ILE A 1 103 ? -18.484 14.977 -4.547 1 62.44 103 ILE A C 1
ATOM 803 O O . ILE A 1 103 ? -18.141 15.711 -5.473 1 62.44 103 ILE A O 1
ATOM 807 N N . ARG A 1 104 ? -18.516 15.398 -3.459 1 54.03 104 ARG A N 1
ATOM 808 C CA . ARG A 1 104 ? -19.031 16.766 -3.443 1 54.03 104 ARG A CA 1
ATOM 809 C C . ARG A 1 104 ? -18.062 17.719 -4.152 1 54.03 104 ARG A C 1
ATOM 811 O O . ARG A 1 104 ? -18.5 18.578 -4.918 1 54.03 104 ARG A O 1
ATOM 818 N N . ASP A 1 105 ? -16.781 17.875 -3.748 1 49.59 105 ASP A N 1
ATOM 819 C CA . ASP A 1 105 ? -16.062 19.047 -4.199 1 49.59 105 ASP A CA 1
ATOM 820 C C . ASP A 1 105 ? -15.062 18.688 -5.305 1 49.59 105 ASP A C 1
ATOM 822 O O . ASP A 1 105 ? -14.055 19.375 -5.484 1 49.59 105 ASP A O 1
ATOM 826 N N . GLY A 1 106 ? -15.445 17.766 -6.258 1 52.06 106 GLY A N 1
ATOM 827 C CA . GLY A 1 106 ? -14.562 17.531 -7.387 1 52.06 106 GLY A CA 1
ATOM 828 C C . GLY A 1 106 ? -13.305 16.766 -7.016 1 52.06 106 GLY A C 1
ATOM 829 O O . GLY A 1 106 ? -12.547 16.344 -7.891 1 52.06 106 GLY A O 1
ATOM 830 N N . ARG A 1 107 ? -12.781 17.031 -5.914 1 53.44 107 ARG A N 1
ATOM 831 C CA . ARG A 1 107 ? -11.562 16.312 -5.539 1 53.44 107 ARG A CA 1
ATOM 832 C C . ARG A 1 107 ? -11.883 14.883 -5.113 1 53.44 107 ARG A C 1
ATOM 834 O O . ARG A 1 107 ? -12.031 14.602 -3.922 1 53.44 107 ARG A O 1
ATOM 841 N N . SER A 1 108 ? -12.547 14.117 -6.004 1 76.19 108 SER A N 1
ATOM 842 C CA . SER A 1 108 ? -13.242 13.008 -5.363 1 76.19 108 SER A CA 1
ATOM 843 C C . SER A 1 108 ? -12.391 11.742 -5.367 1 76.19 108 SER A C 1
ATOM 845 O O . SER A 1 108 ? -11.938 11.297 -6.422 1 76.19 108 SER A O 1
ATOM 847 N N . TYR A 1 109 ? -11.883 11.469 -4.129 1 90.44 109 TYR A N 1
ATOM 848 C CA . TYR A 1 109 ? -11.234 10.188 -3.902 1 90.44 109 TYR A CA 1
ATOM 849 C C . TYR A 1 109 ? -12.258 9.055 -3.854 1 90.44 109 TYR A C 1
ATOM 851 O O . TYR A 1 109 ? -12.039 8.039 -3.188 1 90.44 109 TYR A O 1
ATOM 859 N N . GLU A 1 110 ? -13.375 9.328 -4.621 1 88.38 110 GLU A N 1
ATOM 860 C CA . GLU A 1 110 ? -14.398 8.289 -4.699 1 88.38 110 GLU A CA 1
ATOM 861 C C . GLU A 1 110 ? -13.836 7.016 -5.328 1 88.38 110 GLU A C 1
ATOM 863 O O . GLU A 1 110 ? -14.242 5.906 -4.969 1 88.38 110 GLU A O 1
ATOM 868 N N . TRP A 1 111 ? -12.922 7.215 -6.184 1 93.25 111 TRP A N 1
ATOM 869 C CA . TRP A 1 111 ? -12.336 6.082 -6.891 1 93.25 111 TRP A CA 1
ATOM 870 C C . TRP A 1 111 ? -11.695 5.105 -5.91 1 93.25 111 TRP A C 1
ATOM 872 O O . TRP A 1 111 ? -11.617 3.904 -6.184 1 93.25 111 TRP A O 1
ATOM 882 N N . ILE A 1 112 ? -11.25 5.594 -4.816 1 96.44 112 ILE A N 1
ATOM 883 C CA . ILE A 1 112 ? -10.594 4.746 -3.826 1 96.44 112 ILE A CA 1
ATOM 884 C C . ILE A 1 112 ? -11.594 3.721 -3.285 1 96.44 112 ILE A C 1
ATOM 886 O O . ILE A 1 112 ? -11.266 2.539 -3.156 1 96.44 112 ILE A O 1
ATOM 890 N N . VAL A 1 113 ? -12.781 4.152 -3.016 1 93.75 113 VAL A N 1
ATOM 891 C CA . VAL A 1 113 ? -13.797 3.254 -2.484 1 93.75 113 VAL A CA 1
ATOM 892 C C . VAL A 1 113 ? -14.234 2.268 -3.566 1 93.75 113 VAL A C 1
ATOM 894 O O . VAL A 1 113 ? -14.219 1.053 -3.35 1 93.75 113 VAL A O 1
ATOM 897 N N . SER A 1 114 ? -14.531 2.746 -4.727 1 94.38 114 SER A N 1
ATOM 898 C CA . SER A 1 114 ? -15.039 1.896 -5.801 1 94.38 114 SER A CA 1
ATOM 899 C C . SER A 1 114 ? -13.977 0.904 -6.266 1 94.38 114 SER A C 1
ATOM 901 O O . SER A 1 114 ? -14.258 -0.29 -6.402 1 94.38 114 SER A O 1
ATOM 903 N N . GLU A 1 115 ? -12.789 1.369 -6.52 1 97.06 115 GLU A N 1
ATOM 904 C CA . GLU A 1 115 ? -11.711 0.489 -6.977 1 97.06 115 GLU A CA 1
ATOM 905 C C . GLU A 1 115 ? -11.305 -0.49 -5.879 1 97.06 115 GLU A C 1
ATOM 907 O O . GLU A 1 115 ? -11 -1.652 -6.16 1 97.06 115 GLU A O 1
ATOM 912 N N . GLY A 1 116 ? -11.273 0.005 -4.625 1 98.12 116 GLY A N 1
ATOM 913 C CA . GLY A 1 116 ? -10.953 -0.884 -3.52 1 98.12 116 GLY A CA 1
ATOM 914 C C . GLY A 1 116 ? -11.914 -2.049 -3.393 1 98.12 116 GLY A C 1
ATOM 915 O O . GLY A 1 116 ? -11.492 -3.203 -3.301 1 98.12 116 GLY A O 1
ATOM 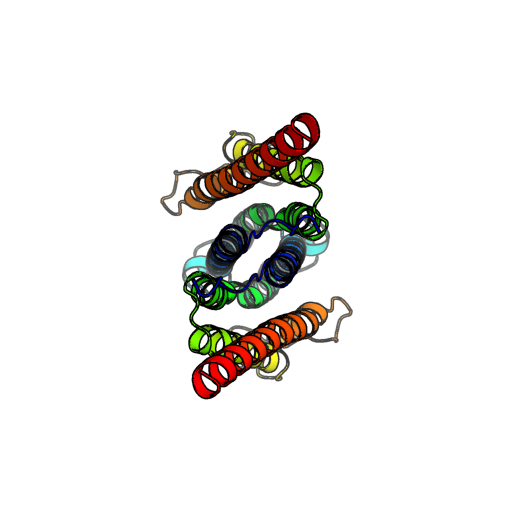916 N N . ILE A 1 117 ? -13.164 -1.733 -3.473 1 97.5 117 ILE A N 1
ATOM 917 C CA . ILE A 1 117 ? -14.195 -2.762 -3.355 1 97.5 117 ILE A CA 1
ATOM 918 C C . ILE A 1 117 ? -14.078 -3.738 -4.523 1 97.5 117 ILE A C 1
ATOM 920 O O . ILE A 1 117 ? -14.141 -4.957 -4.332 1 97.5 117 ILE A O 1
ATOM 924 N N . ALA A 1 118 ? -13.898 -3.25 -5.703 1 98.31 118 ALA A N 1
ATOM 925 C CA . ALA A 1 118 ? -13.789 -4.105 -6.883 1 98.31 118 ALA A CA 1
ATOM 926 C C . ALA A 1 118 ? -12.617 -5.074 -6.754 1 98.31 118 ALA A C 1
ATOM 928 O O . ALA A 1 118 ? -12.742 -6.254 -7.094 1 98.31 118 ALA A O 1
ATOM 929 N N . LEU A 1 119 ? -11.492 -4.613 -6.316 1 98.56 119 LEU A N 1
ATOM 930 C CA . LEU A 1 119 ? -10.305 -5.441 -6.141 1 98.56 119 LEU A CA 1
ATOM 931 C C . LEU A 1 119 ? -10.562 -6.539 -5.109 1 98.56 119 LEU A C 1
ATOM 933 O O . LEU A 1 119 ? -10.211 -7.699 -5.336 1 98.56 119 LEU A O 1
ATOM 937 N N . LEU A 1 120 ? -11.133 -6.137 -4.016 1 98.75 120 LEU A N 1
ATOM 938 C CA . LEU A 1 120 ? -11.414 -7.082 -2.941 1 98.75 120 LEU A CA 1
ATOM 939 C C . LEU A 1 120 ? -12.414 -8.141 -3.393 1 98.75 120 LEU A C 1
ATOM 941 O O . LEU A 1 120 ? -12.266 -9.32 -3.062 1 98.75 120 LEU A O 1
ATOM 945 N N . GLU A 1 121 ? -13.375 -7.758 -4.125 1 98.62 121 GLU A N 1
ATOM 946 C CA . GLU A 1 121 ? -14.344 -8.711 -4.652 1 98.62 121 GLU A CA 1
ATOM 947 C C . GLU A 1 121 ? -13.688 -9.703 -5.602 1 98.62 121 GLU A C 1
ATOM 949 O O . GLU A 1 121 ? -14.047 -10.883 -5.621 1 98.62 121 GLU A O 1
ATOM 954 N N . ARG A 1 122 ? -12.766 -9.242 -6.395 1 98.38 122 ARG A N 1
ATOM 955 C CA . ARG A 1 122 ? -12.047 -10.125 -7.297 1 98.38 122 ARG A CA 1
ATOM 956 C C . ARG A 1 122 ? -11.234 -11.156 -6.52 1 98.38 122 ARG A C 1
ATOM 958 O O . ARG A 1 122 ? -11.219 -12.344 -6.867 1 98.38 122 ARG A O 1
ATOM 965 N N . ILE A 1 123 ? -10.555 -10.742 -5.523 1 98.5 123 ILE A N 1
ATOM 966 C CA . ILE A 1 123 ? -9.758 -11.648 -4.707 1 98.5 123 ILE A CA 1
ATOM 967 C C . ILE A 1 123 ? -10.664 -12.656 -4.016 1 98.5 123 ILE A C 1
ATOM 969 O O . ILE A 1 123 ? -10.367 -13.859 -3.996 1 98.5 123 ILE A O 1
ATOM 973 N N . LYS A 1 124 ? -11.695 -12.188 -3.465 1 98.12 124 LYS A N 1
ATOM 974 C CA . LYS A 1 124 ? -12.672 -13.047 -2.801 1 98.12 124 LYS A CA 1
ATOM 975 C C . LYS A 1 124 ? -13.219 -14.094 -3.762 1 98.12 124 LYS A C 1
ATOM 977 O O . LYS A 1 124 ? -13.258 -15.281 -3.436 1 98.12 124 LYS A O 1
ATOM 982 N N . SER A 1 125 ? -13.641 -13.672 -4.898 1 97.88 125 SER A N 1
ATOM 983 C CA . SER A 1 125 ? -14.211 -14.57 -5.898 1 97.88 125 SER A CA 1
ATOM 984 C C . SER A 1 125 ? -13.203 -15.641 -6.316 1 97.88 125 SER A C 1
ATOM 986 O O . SER A 1 125 ? -13.555 -16.812 -6.43 1 97.88 125 SER A O 1
ATOM 988 N N . LYS A 1 126 ? -12.07 -15.195 -6.625 1 97.12 126 LYS A N 1
ATOM 989 C CA . LYS A 1 126 ? -11.023 -16.156 -6.977 1 97.12 126 LYS A CA 1
ATOM 990 C C . LYS A 1 126 ? -10.828 -17.188 -5.871 1 97.12 126 LYS A C 1
ATOM 992 O O . LYS A 1 126 ? -10.68 -18.375 -6.145 1 97.12 126 LYS A O 1
ATOM 997 N N . THR A 1 127 ? -10.727 -16.75 -4.645 1 97.31 127 THR A N 1
ATOM 998 C CA . THR A 1 127 ? -10.539 -17.625 -3.502 1 97.31 127 THR A CA 1
ATOM 999 C C . THR A 1 127 ? -11.68 -18.641 -3.396 1 97.31 127 THR A C 1
ATOM 1001 O O . THR A 1 127 ? -11.453 -19.812 -3.121 1 97.31 127 THR A O 1
ATOM 1004 N N . GLN A 1 128 ? -12.852 -18.172 -3.584 1 96.25 128 GLN A N 1
ATOM 1005 C CA . GLN A 1 128 ? -14.016 -19.047 -3.551 1 96.25 128 GLN A CA 1
ATOM 1006 C C . GLN A 1 128 ? -13.938 -20.109 -4.645 1 96.25 128 GLN A C 1
ATOM 1008 O O . GLN A 1 128 ? -14.305 -21.266 -4.418 1 96.25 128 GLN A O 1
ATOM 1013 N N . GLN A 1 129 ? -13.477 -19.703 -5.777 1 94.44 129 GLN A N 1
ATOM 1014 C CA . GLN A 1 129 ? -13.328 -20.641 -6.887 1 94.44 129 GLN A CA 1
ATOM 1015 C C . GLN A 1 129 ? -12.289 -21.703 -6.562 1 94.44 129 GLN A C 1
ATOM 1017 O O . GLN A 1 129 ? -12.484 -22.875 -6.887 1 94.44 129 GLN A O 1
ATOM 1022 N N . ILE A 1 130 ? -11.234 -21.281 -5.98 1 92.62 130 ILE A N 1
ATOM 1023 C CA . ILE A 1 130 ? -10.18 -22.219 -5.602 1 92.62 130 ILE A CA 1
ATOM 1024 C C . ILE A 1 130 ? -10.711 -23.219 -4.57 1 92.62 130 ILE A C 1
ATOM 1026 O O . ILE A 1 130 ? -10.438 -24.406 -4.66 1 92.62 130 ILE A O 1
ATOM 1030 N N . LYS A 1 131 ? -11.438 -22.75 -3.617 1 90.06 131 LYS A N 1
ATOM 1031 C CA . LYS A 1 131 ? -12.023 -23.609 -2.586 1 90.06 131 LYS A CA 1
ATOM 1032 C C . LYS A 1 131 ? -12.961 -24.641 -3.197 1 90.06 131 LYS A C 1
ATOM 1034 O O . LYS A 1 131 ? -12.953 -25.812 -2.803 1 90.06 131 LYS A O 1
ATOM 1039 N N . MET A 1 132 ? -13.734 -24.219 -4.059 1 89.44 132 MET A N 1
ATOM 1040 C CA . MET A 1 132 ? -14.695 -25.109 -4.703 1 89.44 132 MET A CA 1
ATOM 1041 C C . MET A 1 132 ? -13.984 -26.172 -5.535 1 89.44 132 MET A C 1
ATOM 1043 O O . MET A 1 132 ? -14.406 -27.328 -5.562 1 89.44 132 MET A O 1
ATOM 1047 N N . ALA A 1 133 ? -12.984 -25.766 -6.16 1 85.88 133 ALA A N 1
ATOM 1048 C CA . ALA A 1 133 ? -12.219 -26.703 -6.973 1 85.88 133 ALA A CA 1
ATOM 1049 C C . ALA A 1 133 ? -11.547 -27.766 -6.102 1 85.88 133 ALA A C 1
ATOM 1051 O O . ALA A 1 133 ? -11.445 -28.922 -6.492 1 85.88 133 ALA A O 1
ATOM 1052 N N . HIS A 1 134 ? -11.062 -27.438 -5.027 1 83.25 134 HIS A N 1
ATOM 1053 C CA . HIS A 1 134 ? -10.422 -28.375 -4.109 1 83.25 134 HIS A CA 1
ATOM 1054 C C . HIS A 1 134 ? -11.438 -29.359 -3.523 1 83.25 134 HIS A C 1
ATOM 1056 O O . HIS A 1 134 ? -11.133 -30.531 -3.342 1 83.25 134 HIS A O 1
ATOM 1062 N N . ALA A 1 135 ? -12.625 -28.953 -3.289 1 81.69 135 ALA A N 1
ATOM 1063 C CA . ALA A 1 135 ? -13.672 -29.797 -2.729 1 81.69 135 ALA A CA 1
ATOM 1064 C C . ALA A 1 135 ? -14.125 -30.844 -3.738 1 81.69 135 ALA A C 1
ATOM 1066 O O . ALA A 1 135 ? -14.383 -32 -3.375 1 81.69 135 ALA A O 1
ATOM 1067 N N . GLU A 1 136 ? -14.258 -30.469 -4.883 1 78.25 136 GLU A N 1
ATOM 1068 C CA . GLU A 1 136 ? -14.695 -31.375 -5.945 1 78.25 136 GLU A CA 1
ATOM 1069 C C . GLU A 1 136 ? -13.648 -32.469 -6.215 1 78.25 136 GLU A C 1
ATOM 1071 O O . GLU A 1 136 ? -13.984 -33.594 -6.516 1 78.25 136 GLU A O 1
ATOM 1076 N N . SER A 1 137 ? -12.375 -32.031 -6.098 1 76.12 137 SER A N 1
ATOM 1077 C CA . SER A 1 137 ? -11.297 -33 -6.328 1 76.12 137 SER A CA 1
ATOM 1078 C C . SER A 1 137 ? -11.242 -34.031 -5.211 1 76.12 137 SER A C 1
ATOM 1080 O O . SER A 1 137 ? -10.906 -35.219 -5.457 1 76.12 137 SER A O 1
ATOM 1082 N N . THR A 1 138 ? -11.586 -33.688 -4.027 1 74.88 138 THR A N 1
ATOM 1083 C CA . THR A 1 138 ? -11.562 -34.594 -2.895 1 74.88 138 THR A CA 1
ATOM 1084 C C . THR A 1 138 ? -12.75 -35.562 -2.953 1 74.88 138 THR A C 1
ATOM 1086 O O . THR A 1 138 ? -12.656 -36.688 -2.48 1 74.88 138 THR A O 1
ATOM 1089 N N . THR A 1 139 ? -13.914 -35.188 -3.562 1 73.88 139 THR A N 1
ATOM 1090 C CA . THR A 1 139 ? -15.094 -36.031 -3.664 1 73.88 139 THR A CA 1
ATOM 1091 C C . THR A 1 139 ? -14.93 -37.031 -4.805 1 73.88 139 THR A C 1
ATOM 1093 O O . THR A 1 139 ? -15.477 -38.156 -4.75 1 73.88 139 THR A O 1
ATOM 1096 N N . MET A 1 140 ? -14.227 -36.75 -5.891 1 69.5 140 MET A N 1
ATOM 1097 C CA . MET A 1 140 ? -14.086 -37.594 -7.055 1 69.5 140 MET A CA 1
ATOM 1098 C C . MET A 1 140 ? -12.969 -38.625 -6.848 1 69.5 140 MET A C 1
ATOM 1100 O O . MET A 1 140 ? -12.852 -39.594 -7.602 1 69.5 140 MET A O 1
ATOM 1104 N N . GLY A 1 141 ? -12.109 -38.438 -5.879 1 53.53 141 GLY A N 1
ATOM 1105 C CA . GLY A 1 141 ? -11.117 -39.469 -5.613 1 53.53 141 GLY A CA 1
ATOM 1106 C C . GLY A 1 141 ? -11.477 -40.344 -4.438 1 53.53 141 GLY A C 1
ATOM 1107 O O . GLY A 1 141 ? -12.359 -40 -3.648 1 53.53 141 GLY A O 1
ATOM 1108 N N . MET B 1 1 ? 4.504 -23.359 -22.562 1 32.03 1 MET B N 1
ATOM 1109 C CA . MET B 1 1 ? 3.693 -22.25 -22.062 1 32.03 1 MET B CA 1
ATOM 1110 C C . MET B 1 1 ? 4.359 -21.594 -20.859 1 32.03 1 MET B C 1
ATOM 1112 O O . MET B 1 1 ? 4.527 -22.234 -19.812 1 32.03 1 MET B O 1
ATOM 1116 N N . SER B 1 2 ? 5.465 -20.812 -20.953 1 44.34 2 SER B N 1
ATOM 1117 C CA . SER B 1 2 ? 6.41 -20.375 -19.922 1 44.34 2 SER B CA 1
ATOM 1118 C C . SER B 1 2 ? 5.688 -19.703 -18.766 1 44.34 2 SER B C 1
ATOM 1120 O O . SER B 1 2 ? 4.969 -18.719 -18.953 1 44.34 2 SER B O 1
ATOM 1122 N N . THR B 1 3 ? 5.176 -20.469 -17.688 1 60.12 3 THR B N 1
ATOM 1123 C CA . THR B 1 3 ? 4.324 -20.109 -16.562 1 60.12 3 THR B CA 1
ATOM 1124 C C . THR B 1 3 ? 4.859 -18.859 -15.852 1 60.12 3 THR B C 1
ATOM 1126 O O . THR B 1 3 ? 6.07 -18.703 -15.711 1 60.12 3 THR B O 1
ATOM 1129 N N . LYS B 1 4 ? 4.297 -17.609 -16.016 1 77.94 4 LYS B N 1
ATOM 1130 C CA . LYS B 1 4 ? 4.668 -16.406 -15.289 1 77.94 4 LYS B CA 1
ATOM 1131 C C . LYS B 1 4 ? 5.055 -16.734 -13.844 1 77.94 4 LYS B C 1
ATOM 1133 O O . LYS B 1 4 ? 4.414 -17.562 -13.203 1 77.94 4 LYS B O 1
ATOM 1138 N N . PRO B 1 5 ? 6.234 -16.234 -13.555 1 88.81 5 PRO B N 1
ATOM 1139 C CA . PRO B 1 5 ? 6.684 -16.516 -12.188 1 88.81 5 PRO B CA 1
ATOM 1140 C C . PRO B 1 5 ? 5.645 -16.125 -11.141 1 88.81 5 PRO B C 1
ATOM 1142 O O . PRO B 1 5 ? 4.914 -15.141 -11.32 1 88.81 5 PRO B O 1
ATOM 1145 N N . ASP B 1 6 ? 5.562 -16.922 -10.188 1 94.38 6 ASP B N 1
ATOM 1146 C CA . ASP B 1 6 ? 4.684 -16.672 -9.055 1 94.38 6 ASP B CA 1
ATOM 1147 C C . ASP B 1 6 ? 5.359 -15.758 -8.031 1 94.38 6 ASP B C 1
ATOM 1149 O O . ASP B 1 6 ? 6.312 -16.156 -7.363 1 94.38 6 ASP B O 1
ATOM 1153 N N . PHE B 1 7 ? 4.836 -14.539 -7.918 1 96.88 7 PHE B N 1
ATOM 1154 C CA . PHE B 1 7 ? 5.375 -13.578 -6.965 1 96.88 7 PHE B CA 1
ATOM 1155 C C . PHE B 1 7 ? 4.418 -13.383 -5.793 1 96.88 7 PHE B C 1
ATOM 1157 O O . PHE B 1 7 ? 4.48 -12.367 -5.102 1 96.88 7 PHE B O 1
ATOM 1164 N N . THR B 1 8 ? 3.576 -14.305 -5.512 1 97.19 8 THR B N 1
ATOM 1165 C CA . THR B 1 8 ? 2.549 -14.188 -4.484 1 97.19 8 THR B CA 1
ATOM 1166 C C . THR B 1 8 ? 3.178 -13.859 -3.129 1 97.19 8 THR B C 1
ATOM 1168 O O . THR B 1 8 ? 2.752 -12.922 -2.451 1 97.19 8 THR B O 1
ATOM 1171 N N . GLN B 1 9 ? 4.188 -14.516 -2.721 1 97.38 9 GLN B N 1
ATOM 1172 C CA . GLN B 1 9 ? 4.797 -14.32 -1.41 1 97.38 9 GLN B CA 1
ATOM 1173 C C . GLN B 1 9 ? 5.43 -12.938 -1.298 1 97.38 9 GLN B C 1
ATOM 1175 O O . GLN B 1 9 ? 5.227 -12.227 -0.307 1 97.38 9 GLN B O 1
ATOM 1180 N N . GLU B 1 10 ? 6.18 -12.531 -2.307 1 97.81 10 GLU B N 1
ATOM 1181 C CA . GLU B 1 10 ? 6.867 -11.25 -2.305 1 97.81 10 GLU B CA 1
ATOM 1182 C C . GLU B 1 10 ? 5.871 -10.086 -2.301 1 97.81 10 GLU B C 1
ATOM 1184 O O . GLU B 1 10 ? 6.047 -9.117 -1.569 1 97.81 10 GLU B O 1
ATOM 1189 N N . LEU B 1 11 ? 4.855 -10.219 -3.102 1 98.38 11 LEU B N 1
ATOM 1190 C CA . LEU B 1 11 ? 3.879 -9.133 -3.203 1 98.38 11 LEU B CA 1
ATOM 1191 C C . LEU B 1 11 ? 3.016 -9.062 -1.949 1 98.38 11 LEU B C 1
ATOM 1193 O O . LEU B 1 11 ? 2.607 -7.977 -1.533 1 98.38 11 LEU B O 1
ATOM 1197 N N . ALA B 1 12 ? 2.695 -10.211 -1.375 1 98.56 12 ALA B N 1
ATOM 1198 C CA . ALA B 1 12 ? 1.983 -10.188 -0.1 1 98.56 12 ALA B CA 1
ATOM 1199 C C . ALA B 1 12 ? 2.793 -9.461 0.97 1 98.56 12 ALA B C 1
ATOM 1201 O O . ALA B 1 12 ? 2.248 -8.664 1.733 1 98.56 12 ALA B O 1
ATOM 1202 N N . GLU B 1 13 ? 4.047 -9.688 1.06 1 98.62 13 GLU B N 1
ATOM 1203 C CA . GLU B 1 13 ? 4.906 -9.008 2.023 1 98.62 13 GLU B CA 1
ATOM 1204 C C . GLU B 1 13 ? 4.965 -7.508 1.742 1 98.62 13 GLU B C 1
ATOM 1206 O O . GLU B 1 13 ? 5.031 -6.699 2.67 1 98.62 13 GLU B O 1
ATOM 1211 N N . LEU B 1 14 ? 5.016 -7.195 0.459 1 98.69 14 LEU B N 1
ATOM 1212 C CA . LEU B 1 14 ? 5.008 -5.781 0.091 1 98.69 14 LEU B CA 1
ATOM 1213 C C . LEU B 1 14 ? 3.719 -5.105 0.546 1 98.69 14 LEU B C 1
ATOM 1215 O O . LEU B 1 14 ? 3.748 -3.984 1.055 1 98.69 14 LEU B O 1
ATOM 1219 N N . VAL B 1 15 ? 2.59 -5.77 0.393 1 98.88 15 VAL B N 1
ATOM 1220 C CA . VAL B 1 15 ? 1.304 -5.246 0.843 1 98.88 15 VAL B CA 1
ATOM 1221 C C . VAL B 1 15 ? 1.317 -5.078 2.359 1 98.88 15 VAL B C 1
ATOM 1223 O O . VAL B 1 15 ? 0.837 -4.07 2.885 1 98.88 15 VAL B O 1
ATOM 1226 N N . ILE B 1 16 ? 1.847 -6.027 3.07 1 98.81 16 ILE B N 1
ATOM 1227 C CA . ILE B 1 16 ? 1.96 -5.926 4.52 1 98.81 16 ILE B CA 1
ATOM 1228 C C . ILE B 1 16 ? 2.803 -4.707 4.891 1 98.81 16 ILE B C 1
ATOM 1230 O O . ILE B 1 16 ? 2.412 -3.91 5.742 1 98.81 16 ILE B O 1
ATOM 1234 N N . PHE B 1 17 ? 3.92 -4.609 4.211 1 98.81 17 PHE B N 1
ATOM 1235 C CA . PHE B 1 17 ? 4.82 -3.482 4.43 1 98.81 17 PHE B CA 1
ATOM 1236 C C . PHE B 1 17 ? 4.098 -2.16 4.195 1 98.81 17 PHE B C 1
ATOM 1238 O O . PHE B 1 17 ? 4.141 -1.267 5.043 1 98.81 17 PHE B O 1
ATOM 1245 N N . MET B 1 18 ? 3.416 -1.994 3.102 1 98.81 18 MET B N 1
ATOM 1246 C CA . MET B 1 18 ? 2.711 -0.763 2.756 1 98.81 18 MET B CA 1
ATOM 1247 C C . MET B 1 18 ? 1.592 -0.48 3.752 1 98.81 18 MET B C 1
ATOM 1249 O O . MET B 1 18 ? 1.338 0.676 4.098 1 98.81 18 MET B O 1
ATOM 1253 N N . SER B 1 19 ? 0.904 -1.517 4.199 1 98.81 19 SER B N 1
ATOM 1254 C CA . SER B 1 19 ? -0.14 -1.363 5.207 1 98.81 19 SER B CA 1
ATOM 1255 C C . SER B 1 19 ? 0.43 -0.828 6.516 1 98.81 19 SER B C 1
ATOM 1257 O O . SER B 1 19 ? -0.176 0.033 7.156 1 98.81 19 SER B O 1
ATOM 1259 N N . ASN B 1 20 ? 1.545 -1.385 6.875 1 98.44 20 ASN B N 1
ATOM 1260 C CA . ASN B 1 20 ? 2.195 -0.91 8.094 1 98.44 20 ASN B CA 1
ATOM 1261 C C . ASN B 1 20 ? 2.621 0.55 7.965 1 98.44 20 ASN B C 1
ATOM 1263 O O . ASN B 1 20 ? 2.547 1.308 8.938 1 98.44 20 ASN B O 1
ATOM 1267 N N . VAL B 1 21 ? 3.113 0.947 6.816 1 98.5 21 VAL B N 1
ATOM 1268 C CA . VAL B 1 21 ? 3.451 2.348 6.582 1 98.5 21 VAL B CA 1
ATOM 1269 C C . VAL B 1 21 ? 2.193 3.207 6.68 1 98.5 21 VAL B C 1
ATOM 1271 O O . VAL B 1 21 ? 2.227 4.301 7.246 1 98.5 21 VAL B O 1
ATOM 1274 N N . ALA B 1 22 ? 1.036 2.74 6.141 1 98.56 22 ALA B N 1
ATOM 1275 C CA . ALA B 1 22 ? -0.23 3.455 6.266 1 98.56 22 ALA B CA 1
ATOM 1276 C C . ALA B 1 22 ? -0.618 3.631 7.73 1 98.56 22 ALA B C 1
ATOM 1278 O O . ALA B 1 22 ? -1.141 4.68 8.125 1 98.56 22 ALA B O 1
ATOM 1279 N N . THR B 1 23 ? -0.356 2.646 8.539 1 97.5 23 THR B N 1
ATOM 1280 C CA . THR B 1 23 ? -0.597 2.758 9.977 1 97.5 23 THR B CA 1
ATOM 1281 C C . THR B 1 23 ? 0.283 3.844 10.586 1 97.5 23 THR B C 1
ATOM 1283 O O . THR B 1 23 ? -0.18 4.629 11.414 1 97.5 23 THR B O 1
ATOM 1286 N N . ALA B 1 24 ? 1.536 3.861 10.188 1 95.81 24 ALA B N 1
ATOM 1287 C CA . ALA B 1 24 ? 2.438 4.91 10.656 1 95.81 24 ALA B CA 1
ATOM 1288 C C . ALA B 1 24 ? 1.917 6.293 10.273 1 95.81 24 ALA B C 1
ATOM 1290 O O . ALA B 1 24 ? 1.991 7.234 11.07 1 95.81 24 ALA B O 1
ATOM 1291 N N . ILE B 1 25 ? 1.39 6.438 9.086 1 97 25 ILE B N 1
ATOM 1292 C CA . ILE B 1 25 ? 0.828 7.703 8.625 1 97 25 ILE B CA 1
ATOM 1293 C C . ILE B 1 25 ? -0.335 8.109 9.531 1 97 25 ILE B C 1
ATOM 1295 O O . ILE B 1 25 ? -0.432 9.266 9.945 1 97 25 ILE B O 1
ATOM 1299 N N . ARG B 1 26 ? -1.198 7.199 9.898 1 95.12 26 ARG B N 1
ATOM 1300 C CA . ARG B 1 26 ? -2.354 7.484 10.742 1 95.12 26 ARG B CA 1
ATOM 1301 C C . ARG B 1 26 ? -1.919 8.047 12.086 1 95.12 26 ARG B C 1
ATOM 1303 O O . ARG B 1 26 ? -2.629 8.859 12.688 1 95.12 26 ARG B O 1
ATOM 1310 N N . MET B 1 27 ? -0.709 7.707 12.5 1 93.31 27 MET B N 1
ATOM 1311 C CA . MET B 1 27 ? -0.219 8.164 13.797 1 93.31 27 MET B CA 1
ATOM 1312 C C . MET B 1 27 ? 0.113 9.656 13.758 1 93.31 27 MET B C 1
ATOM 1314 O O . MET B 1 27 ? 0.286 10.281 14.805 1 93.31 27 MET B O 1
ATOM 1318 N N . HIS B 1 28 ? 0.14 10.242 12.586 1 92.56 28 HIS B N 1
ATOM 1319 C CA . HIS B 1 28 ? 0.421 11.664 12.438 1 92.56 28 HIS B CA 1
ATOM 1320 C C . HIS B 1 28 ? -0.837 12.438 12.055 1 92.56 28 HIS B C 1
ATOM 1322 O O . HIS B 1 28 ? -0.752 13.523 11.469 1 92.56 28 HIS B O 1
ATOM 1328 N N . THR B 1 29 ? -1.97 11.836 12.344 1 91.81 29 THR B N 1
ATOM 1329 C CA . THR B 1 29 ? -3.271 12.445 12.102 1 91.81 29 THR B CA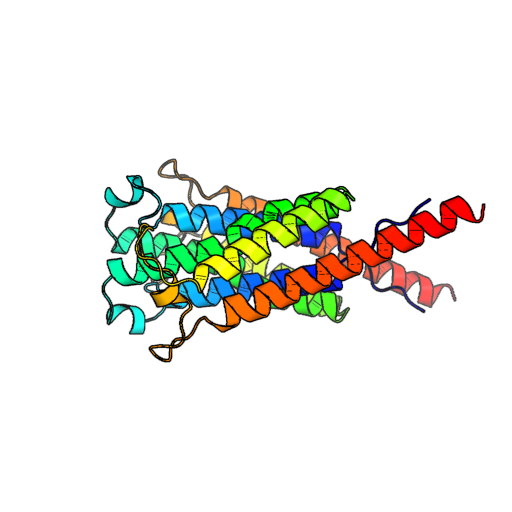 1
ATOM 1330 C C . THR B 1 29 ? -4.059 12.586 13.398 1 91.81 29 THR B C 1
ATOM 1332 O O . THR B 1 29 ? -3.604 12.141 14.453 1 91.81 29 THR B O 1
ATOM 1335 N N . PRO B 1 30 ? -5.242 13.242 13.359 1 86 30 PRO B N 1
ATOM 1336 C CA . PRO B 1 30 ? -6.055 13.398 14.562 1 86 30 PRO B CA 1
ATOM 1337 C C . PRO B 1 30 ? -6.48 12.055 15.164 1 86 30 PRO B C 1
ATOM 1339 O O . PRO B 1 30 ? -7 12.016 16.281 1 86 30 PRO B O 1
ATOM 1342 N N . TYR B 1 31 ? -6.27 11.023 14.43 1 84.5 31 TYR B N 1
ATOM 1343 C CA . TYR B 1 31 ? -6.52 9.688 14.969 1 84.5 31 TYR B CA 1
ATOM 1344 C C . TYR B 1 31 ? -5.719 9.453 16.234 1 84.5 31 TYR B C 1
ATOM 1346 O O . TYR B 1 31 ? -6.195 8.797 17.172 1 84.5 31 TYR B O 1
ATOM 1354 N N . ASN B 1 32 ? -4.523 9.914 16.219 1 84.81 32 ASN B N 1
ATOM 1355 C CA . ASN B 1 32 ? -3.609 9.797 17.344 1 84.81 32 ASN B CA 1
ATOM 1356 C C . ASN B 1 32 ? -3.59 11.07 18.188 1 84.81 32 ASN B C 1
ATOM 1358 O O . ASN B 1 32 ? -3.123 12.117 17.734 1 84.81 32 ASN B O 1
ATOM 1362 N N . SER B 1 33 ? -3.982 10.961 19.375 1 82.69 33 SER B N 1
ATOM 1363 C CA . SER B 1 33 ? -4.031 12.109 20.266 1 82.69 33 SER B CA 1
ATOM 1364 C C . SER B 1 33 ? -2.639 12.688 20.516 1 82.69 33 SER B C 1
ATOM 1366 O O . SER B 1 33 ? -2.486 13.883 20.734 1 82.69 33 SER B O 1
ATOM 1368 N N . GLN B 1 34 ? -1.615 11.867 20.422 1 80.38 34 GLN B N 1
ATOM 1369 C CA . GLN B 1 34 ? -0.244 12.32 20.625 1 80.38 34 GLN B CA 1
ATOM 1370 C C . GLN B 1 34 ? 0.212 13.227 19.484 1 80.38 34 GLN B C 1
ATOM 1372 O O . GLN B 1 34 ? 1.162 14 19.641 1 80.38 34 GLN B O 1
ATOM 1377 N N . ALA B 1 35 ? -0.426 13.07 18.375 1 80.25 35 ALA B N 1
ATOM 1378 C CA . ALA B 1 35 ? -0.087 13.93 17.234 1 80.25 35 ALA B CA 1
ATOM 1379 C C . ALA B 1 35 ? -0.4 15.391 17.547 1 80.25 35 ALA B C 1
ATOM 1381 O O . ALA B 1 35 ? 0.162 16.297 16.922 1 80.25 35 ALA B O 1
ATOM 1382 N N . ARG B 1 36 ? -1.164 15.641 18.531 1 79.12 36 ARG B N 1
ATOM 1383 C CA . ARG B 1 36 ? -1.572 17 18.875 1 79.12 36 ARG B CA 1
ATOM 1384 C C . ARG B 1 36 ? -0.453 17.75 19.594 1 79.12 36 ARG B C 1
ATOM 1386 O O . ARG B 1 36 ? -0.481 18.969 19.688 1 79.12 36 ARG B O 1
ATOM 1393 N N . SER B 1 37 ? 0.406 16.906 20.094 1 82.44 37 SER B N 1
ATOM 1394 C CA . SER B 1 37 ? 1.522 17.547 20.797 1 82.44 37 SER B CA 1
ATOM 1395 C C . SER B 1 37 ? 2.467 18.234 19.812 1 82.44 37 SER B C 1
ATOM 1397 O O . SER B 1 37 ? 3.24 19.109 20.188 1 82.44 37 SER B O 1
ATOM 1399 N N . ARG B 1 38 ? 2.383 17.875 18.531 1 84.38 38 ARG B N 1
ATOM 1400 C CA . ARG B 1 38 ? 3.145 18.484 17.438 1 84.38 38 ARG B CA 1
ATOM 1401 C C . ARG B 1 38 ? 2.26 19.406 16.609 1 84.38 38 ARG B C 1
ATOM 1403 O O . ARG B 1 38 ? 1.036 19.25 16.594 1 84.38 38 ARG B O 1
ATOM 1410 N N . SER B 1 39 ? 2.926 20.266 16.031 1 86.75 39 SER B N 1
ATOM 1411 C CA . SER B 1 39 ? 2.15 21.109 15.125 1 86.75 39 SER B CA 1
ATOM 1412 C C . SER B 1 39 ? 1.627 20.312 13.938 1 86.75 39 SER B C 1
ATOM 1414 O O . SER B 1 39 ? 2.229 19.312 13.539 1 86.75 39 SER B O 1
ATOM 1416 N N . ALA B 1 40 ? 0.559 20.719 13.43 1 88.44 40 ALA B N 1
ATOM 1417 C CA . ALA B 1 40 ? 0.01 20.094 12.219 1 88.44 40 ALA B CA 1
ATOM 1418 C C . ALA B 1 40 ? 1.019 20.141 11.078 1 88.44 40 ALA B C 1
ATOM 1420 O O . ALA B 1 40 ? 1.111 19.203 10.289 1 88.44 40 ALA B O 1
ATOM 1421 N N . GLU B 1 41 ? 1.786 21.188 11.008 1 86.81 41 GLU B N 1
ATOM 1422 C CA . GLU B 1 41 ? 2.807 21.359 9.977 1 86.81 41 GLU B CA 1
ATOM 1423 C C . GLU B 1 41 ? 3.902 20.297 10.117 1 86.81 41 GLU B C 1
ATOM 1425 O O . GLU B 1 41 ? 4.344 19.719 9.125 1 86.81 41 GLU B O 1
ATOM 1430 N N . GLU B 1 42 ? 4.312 20.094 11.273 1 86.94 42 GLU B N 1
ATOM 1431 C CA . GLU B 1 42 ? 5.324 19.078 11.531 1 86.94 42 GLU B CA 1
ATOM 1432 C C . GLU B 1 42 ? 4.809 17.672 11.188 1 86.94 42 GLU B C 1
ATOM 1434 O O . GLU B 1 42 ? 5.516 16.875 10.562 1 86.94 42 GLU B O 1
ATOM 1439 N N . ASN B 1 43 ? 3.602 17.391 11.594 1 90.69 43 ASN B N 1
ATOM 1440 C CA . ASN B 1 43 ? 2.982 16.109 11.25 1 90.69 43 ASN B CA 1
ATOM 1441 C C . ASN B 1 43 ? 2.916 15.898 9.742 1 90.69 43 ASN B C 1
ATOM 1443 O O . ASN B 1 43 ? 3.209 14.812 9.242 1 90.69 43 ASN B O 1
ATOM 1447 N N . ASN B 1 44 ? 2.635 16.938 9.055 1 90.69 44 ASN B N 1
ATOM 1448 C CA . ASN B 1 44 ? 2.496 16.844 7.605 1 90.69 44 ASN B CA 1
ATOM 1449 C C . ASN B 1 44 ? 3.83 16.547 6.93 1 90.69 44 ASN B C 1
ATOM 1451 O O . ASN B 1 44 ? 3.869 15.867 5.898 1 90.69 44 ASN B O 1
ATOM 1455 N N . LYS B 1 45 ? 4.891 17.016 7.5 1 87.75 45 LYS B N 1
ATOM 1456 C CA . LYS B 1 45 ? 6.215 16.703 6.969 1 87.75 45 LYS B CA 1
ATOM 1457 C C . LYS B 1 45 ? 6.516 15.211 7.094 1 87.75 45 LYS B C 1
ATOM 1459 O O . LYS B 1 45 ? 7.074 14.602 6.18 1 87.75 45 LYS B O 1
ATOM 1464 N N . HIS B 1 46 ? 6.188 14.625 8.242 1 91.31 46 HIS B N 1
ATOM 1465 C CA . HIS B 1 46 ? 6.352 13.188 8.422 1 91.31 46 HIS B CA 1
ATOM 1466 C C . HIS B 1 46 ? 5.473 12.414 7.441 1 91.31 46 HIS B C 1
ATOM 1468 O O . HIS B 1 46 ? 5.93 11.453 6.816 1 91.31 46 HIS B O 1
ATOM 1474 N N . VAL B 1 47 ? 4.27 12.875 7.324 1 95.19 47 VAL B N 1
ATOM 1475 C CA . VAL B 1 47 ? 3.324 12.227 6.422 1 95.19 47 VAL B CA 1
ATOM 1476 C C . VAL B 1 47 ? 3.873 12.242 4.996 1 95.19 47 VAL B C 1
ATOM 1478 O O . VAL B 1 47 ? 3.768 11.25 4.27 1 95.19 47 VAL B O 1
ATOM 1481 N N . LEU B 1 48 ? 4.441 13.32 4.574 1 94.25 48 LEU B N 1
ATOM 1482 C CA . LEU B 1 48 ? 5.02 13.445 3.238 1 94.25 48 LEU B CA 1
ATOM 1483 C C . LEU B 1 48 ? 6.008 12.312 2.967 1 94.25 48 LEU B C 1
ATOM 1485 O O . LEU B 1 48 ? 5.879 11.602 1.969 1 94.25 48 LEU B O 1
ATOM 1489 N N . TRP B 1 49 ? 6.898 12.188 3.82 1 93.38 49 TRP B N 1
ATOM 1490 C CA . TRP B 1 49 ? 7.98 11.242 3.574 1 93.38 49 TRP B CA 1
ATOM 1491 C C . TRP B 1 49 ? 7.5 9.805 3.736 1 93.38 49 TRP B C 1
ATOM 1493 O O . TRP B 1 49 ? 7.961 8.906 3.029 1 93.38 49 TRP B O 1
ATOM 1503 N N . LEU B 1 50 ? 6.625 9.547 4.688 1 96.44 50 LEU B N 1
ATOM 1504 C CA . LEU B 1 50 ? 6.039 8.219 4.824 1 96.44 50 LEU B CA 1
ATOM 1505 C C . LEU B 1 50 ? 5.289 7.82 3.559 1 96.44 50 LEU B C 1
ATOM 1507 O O . LEU B 1 50 ? 5.48 6.715 3.041 1 96.44 50 LEU B O 1
ATOM 1511 N N . ALA B 1 51 ? 4.5 8.703 3.061 1 97.56 51 ALA B N 1
ATOM 1512 C CA . ALA B 1 51 ? 3.785 8.43 1.815 1 97.56 51 ALA B CA 1
ATOM 1513 C C . ALA B 1 51 ? 4.754 8.297 0.645 1 97.56 51 ALA B C 1
ATOM 1515 O O . ALA B 1 51 ? 4.574 7.445 -0.225 1 97.56 51 ALA B O 1
ATOM 1516 N N . ASP B 1 52 ? 5.777 9.109 0.579 1 95.56 52 ASP B N 1
ATOM 1517 C CA . ASP B 1 52 ? 6.785 9.062 -0.474 1 95.56 52 ASP B CA 1
ATOM 1518 C C . ASP B 1 52 ? 7.465 7.695 -0.519 1 95.56 52 ASP B C 1
ATOM 1520 O O . ASP B 1 52 ? 7.84 7.219 -1.592 1 95.56 52 ASP B O 1
ATOM 1524 N N . SER B 1 53 ? 7.562 7.094 0.588 1 96.56 53 SER B N 1
ATOM 1525 C CA . SER B 1 53 ? 8.305 5.836 0.681 1 96.56 53 SER B CA 1
ATOM 1526 C C . SER B 1 53 ? 7.531 4.691 0.029 1 96.56 53 SER B C 1
ATOM 1528 O O . SER B 1 53 ? 8.109 3.645 -0.271 1 96.56 53 SER B O 1
ATOM 1530 N N . ILE B 1 54 ? 6.242 4.84 -0.245 1 98.56 54 ILE B N 1
ATOM 1531 C CA . ILE B 1 54 ? 5.523 3.68 -0.756 1 98.56 54 ILE B CA 1
ATOM 1532 C C . ILE B 1 54 ? 4.781 4.051 -2.039 1 98.56 54 ILE B C 1
ATOM 1534 O O . ILE B 1 54 ? 4.172 3.195 -2.684 1 98.56 54 ILE B O 1
ATOM 1538 N N . HIS B 1 55 ? 4.832 5.242 -2.564 1 97.38 55 HIS B N 1
ATOM 1539 C CA . HIS B 1 55 ? 4.035 5.695 -3.699 1 97.38 55 HIS B CA 1
ATOM 1540 C C . HIS B 1 55 ? 4.551 5.102 -5.008 1 97.38 55 HIS B C 1
ATOM 1542 O O . HIS B 1 55 ? 3.803 4.988 -5.98 1 97.38 55 HIS B O 1
ATOM 1548 N N . SER B 1 56 ? 5.773 4.695 -5.07 1 96.94 56 SER B N 1
ATOM 1549 C CA . SER B 1 56 ? 6.395 4.352 -6.348 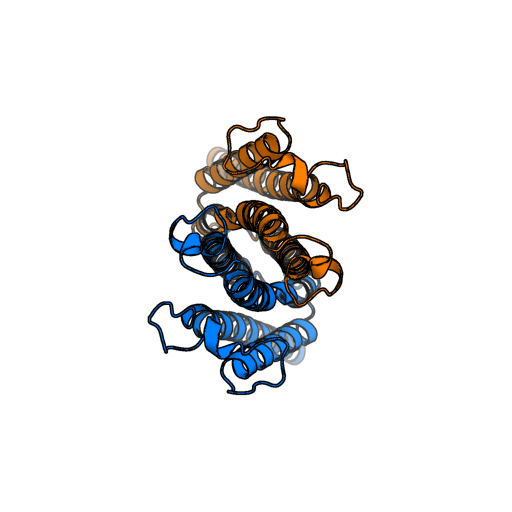1 96.94 56 SER B CA 1
ATOM 1550 C C . SER B 1 56 ? 6.309 2.855 -6.617 1 96.94 56 SER B C 1
ATOM 1552 O O . SER B 1 56 ? 6.758 2.383 -7.664 1 96.94 56 SER B O 1
ATOM 1554 N N . PHE B 1 57 ? 5.738 2.104 -5.762 1 98.69 57 PHE B N 1
ATOM 1555 C CA . PHE B 1 57 ? 5.691 0.657 -5.934 1 98.69 57 PHE B CA 1
ATOM 1556 C C . PHE B 1 57 ? 4.762 0.279 -7.082 1 98.69 57 PHE B C 1
ATOM 1558 O O . PHE B 1 57 ? 4.777 -0.861 -7.551 1 98.69 57 PHE B O 1
ATOM 1565 N N . ALA B 1 58 ? 3.936 1.224 -7.543 1 98.56 58 ALA B N 1
ATOM 1566 C CA . ALA B 1 58 ? 3.062 0.948 -8.68 1 98.56 58 ALA B CA 1
ATOM 1567 C C . ALA B 1 58 ? 3.869 0.506 -9.898 1 98.56 58 ALA B C 1
ATOM 1569 O O . ALA B 1 58 ? 3.465 -0.406 -10.617 1 98.56 58 ALA B O 1
ATOM 1570 N N . ALA B 1 59 ? 4.996 1.131 -10.125 1 98.12 59 ALA B N 1
ATOM 1571 C CA . ALA B 1 59 ? 5.836 0.79 -11.273 1 98.12 59 ALA B CA 1
ATOM 1572 C C . ALA B 1 59 ? 6.359 -0.639 -11.164 1 98.12 59 ALA B C 1
ATOM 1574 O O . ALA B 1 59 ? 6.355 -1.388 -12.141 1 98.12 59 ALA B O 1
ATOM 1575 N N . LEU B 1 60 ? 6.832 -0.986 -9.992 1 98.62 60 LEU B N 1
ATOM 1576 C CA . LEU B 1 60 ? 7.309 -2.344 -9.742 1 98.62 60 LEU B CA 1
ATOM 1577 C C . LEU B 1 60 ? 6.195 -3.359 -9.977 1 98.62 60 LEU B C 1
ATOM 1579 O O . LEU B 1 60 ? 6.398 -4.359 -10.672 1 98.62 60 LEU B O 1
ATOM 1583 N N . ALA B 1 61 ? 5.035 -3.092 -9.422 1 98.62 61 ALA B N 1
ATOM 1584 C CA . ALA B 1 61 ? 3.902 -4.008 -9.539 1 98.62 61 ALA B CA 1
ATOM 1585 C C . ALA B 1 61 ? 3.469 -4.152 -11 1 98.62 61 ALA B C 1
ATOM 1587 O O . ALA B 1 61 ? 3.154 -5.254 -11.453 1 98.62 61 ALA B O 1
ATOM 1588 N N . CYS B 1 62 ? 3.471 -3.092 -11.711 1 98.38 62 CYS B N 1
ATOM 1589 C CA . CYS B 1 62 ? 3.129 -3.139 -13.125 1 98.38 62 CYS B CA 1
ATOM 1590 C C . CYS B 1 62 ? 4.125 -3.994 -13.898 1 98.38 62 CYS B C 1
ATOM 1592 O O . CYS B 1 62 ? 3.732 -4.785 -14.758 1 98.38 62 CYS B O 1
ATOM 1594 N N . ALA B 1 63 ? 5.379 -3.836 -13.633 1 97.81 63 ALA B N 1
ATOM 1595 C CA . ALA B 1 63 ? 6.414 -4.633 -14.289 1 97.81 63 ALA B CA 1
ATOM 1596 C C . ALA B 1 63 ? 6.219 -6.121 -14.008 1 97.81 63 ALA B C 1
ATOM 1598 O O . ALA B 1 63 ? 6.344 -6.949 -14.906 1 97.81 63 ALA B O 1
ATOM 1599 N N . ILE B 1 64 ? 5.898 -6.449 -12.773 1 97.44 64 ILE B N 1
ATOM 1600 C CA . ILE B 1 64 ? 5.68 -7.844 -12.398 1 97.44 64 ILE B CA 1
ATOM 1601 C C . ILE B 1 64 ? 4.473 -8.398 -13.148 1 97.44 64 ILE B C 1
ATOM 1603 O O . ILE B 1 64 ? 4.531 -9.5 -13.703 1 97.44 64 ILE B O 1
ATOM 1607 N N . LYS B 1 65 ? 3.393 -7.637 -13.227 1 95.19 65 LYS B N 1
ATOM 1608 C CA . LYS B 1 65 ? 2.164 -8.039 -13.898 1 95.19 65 LYS B CA 1
ATOM 1609 C C . LYS B 1 65 ? 2.42 -8.344 -15.375 1 95.19 65 LYS B C 1
ATOM 1611 O O . LYS B 1 65 ? 1.822 -9.266 -15.938 1 95.19 65 LYS B O 1
ATOM 1616 N N . THR B 1 66 ? 3.275 -7.602 -15.961 1 94.75 66 THR B N 1
ATOM 1617 C CA . THR B 1 66 ? 3.494 -7.719 -17.391 1 94.75 66 THR B CA 1
ATOM 1618 C C . THR B 1 66 ? 4.609 -8.719 -17.688 1 94.75 66 THR B C 1
ATOM 1620 O O . THR B 1 66 ? 4.816 -9.102 -18.844 1 94.75 66 THR B O 1
ATOM 1623 N N . GLY B 1 67 ? 5.34 -9.133 -16.734 1 91.38 67 GLY B N 1
ATOM 1624 C CA . GLY B 1 67 ? 6.391 -10.125 -16.906 1 91.38 67 GLY B CA 1
ATOM 1625 C C . GLY B 1 67 ? 7.68 -9.539 -17.453 1 91.38 67 GLY B C 1
ATOM 1626 O O . GLY B 1 67 ? 8.461 -10.242 -18.094 1 91.38 67 GLY B O 1
ATOM 1627 N N . GLY B 1 68 ? 7.91 -8.25 -17.25 1 93.62 68 GLY B N 1
ATOM 1628 C CA . GLY B 1 68 ? 9.133 -7.602 -17.688 1 93.62 68 GLY B CA 1
ATOM 1629 C C . GLY B 1 68 ? 10.25 -7.688 -16.656 1 93.62 68 GLY B C 1
ATOM 1630 O O . GLY B 1 68 ? 10.398 -6.801 -15.82 1 93.62 68 GLY B O 1
ATOM 1631 N N . HIS B 1 69 ? 11.062 -8.672 -16.844 1 94.81 69 HIS B N 1
ATOM 1632 C CA . HIS B 1 69 ? 12.109 -8.922 -15.867 1 94.81 69 HIS B CA 1
ATOM 1633 C C . HIS B 1 69 ? 13.062 -7.734 -15.766 1 94.81 69 HIS B C 1
ATOM 1635 O O . HIS B 1 69 ? 13.469 -7.355 -14.664 1 94.81 69 HIS B O 1
ATOM 1641 N N . LYS B 1 70 ? 13.398 -7.164 -16.922 1 96.06 70 LYS B N 1
ATOM 1642 C CA . LYS B 1 70 ? 14.289 -6.004 -16.906 1 96.06 70 LYS B CA 1
ATOM 1643 C C . LYS B 1 70 ? 13.656 -4.828 -16.172 1 96.06 70 LYS B C 1
ATOM 1645 O O . LYS B 1 70 ? 14.32 -4.145 -15.398 1 96.06 70 LYS B O 1
ATOM 1650 N N . GLU B 1 71 ? 12.391 -4.641 -16.422 1 97.75 71 GLU B N 1
ATOM 1651 C CA . GLU B 1 71 ? 11.656 -3.549 -15.781 1 97.75 71 GLU B CA 1
ATOM 1652 C C . GLU B 1 71 ? 11.516 -3.777 -14.281 1 97.75 71 GLU B C 1
ATOM 1654 O O . GLU B 1 71 ? 11.531 -2.822 -13.5 1 97.75 71 GLU B O 1
ATOM 1659 N N . VAL B 1 72 ? 11.344 -5.059 -13.914 1 98.25 72 VAL B N 1
ATOM 1660 C CA . VAL B 1 72 ? 11.258 -5.387 -12.492 1 98.25 72 VAL B CA 1
ATOM 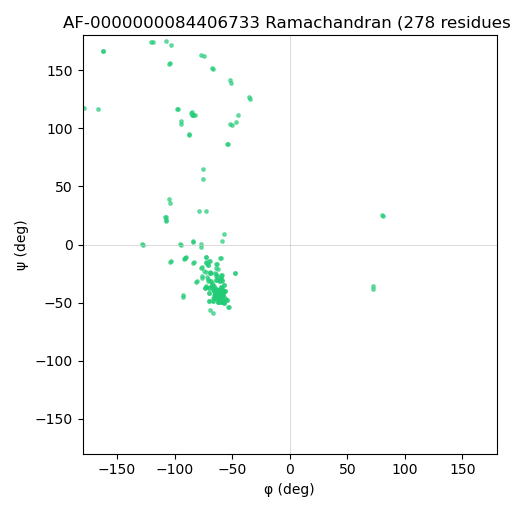1661 C C . VAL B 1 72 ? 12.57 -5.016 -11.805 1 98.25 72 VAL B C 1
ATOM 1663 O O . VAL B 1 72 ? 12.562 -4.328 -10.773 1 98.25 72 VAL B O 1
ATOM 1666 N N . ILE B 1 73 ? 13.641 -5.41 -12.336 1 98.19 73 ILE B N 1
ATOM 1667 C CA . ILE B 1 73 ? 14.953 -5.152 -11.75 1 98.19 73 ILE B CA 1
ATOM 1668 C C . ILE B 1 73 ? 15.211 -3.648 -11.695 1 98.19 73 ILE B C 1
ATOM 1670 O O . ILE B 1 73 ? 15.664 -3.125 -10.68 1 98.19 73 ILE B O 1
ATOM 1674 N N . PHE B 1 74 ? 14.883 -2.947 -12.703 1 98.25 74 PHE B N 1
ATOM 1675 C CA . PHE B 1 74 ? 15.062 -1.501 -12.766 1 98.25 74 PHE B CA 1
ATOM 1676 C C . PHE B 1 74 ? 14.242 -0.803 -11.688 1 98.25 74 PHE B C 1
ATOM 1678 O O . PHE B 1 74 ? 14.742 0.088 -11 1 98.25 74 PHE B O 1
ATOM 1685 N N . ALA B 1 75 ? 12.977 -1.168 -11.617 1 98.56 75 ALA B N 1
ATOM 1686 C CA . ALA B 1 75 ? 12.102 -0.567 -10.609 1 98.56 75 ALA B CA 1
ATOM 1687 C C . ALA B 1 75 ? 12.633 -0.807 -9.203 1 98.56 75 ALA B C 1
ATOM 1689 O O . ALA B 1 75 ? 12.586 0.087 -8.352 1 98.56 75 ALA B O 1
ATOM 1690 N N . CYS B 1 76 ? 13.125 -1.987 -8.93 1 98.69 76 CYS B N 1
ATOM 1691 C CA . CYS B 1 76 ? 13.719 -2.283 -7.629 1 98.69 76 CYS B CA 1
ATOM 1692 C C . CYS B 1 76 ? 14.93 -1.395 -7.363 1 98.69 76 CYS B C 1
ATOM 1694 O O . CYS B 1 76 ? 15.055 -0.818 -6.285 1 98.69 76 CYS B O 1
ATOM 1696 N N . ASP B 1 77 ? 15.742 -1.274 -8.336 1 98.44 77 ASP B N 1
ATOM 1697 C CA . ASP B 1 77 ? 16.953 -0.471 -8.172 1 98.44 77 ASP B CA 1
ATOM 1698 C C . ASP B 1 77 ? 16.609 0.993 -7.91 1 98.44 77 ASP B C 1
ATOM 1700 O O . ASP B 1 77 ? 17.234 1.648 -7.082 1 98.44 77 ASP B O 1
ATOM 1704 N N . LEU B 1 78 ? 15.672 1.488 -8.617 1 97.75 78 LEU B N 1
ATOM 1705 C CA . LEU B 1 78 ? 15.242 2.871 -8.43 1 97.75 78 LEU B CA 1
ATOM 1706 C C . LEU B 1 78 ? 14.727 3.098 -7.016 1 97.75 78 LEU B C 1
ATOM 1708 O O . LEU B 1 78 ? 15.07 4.094 -6.379 1 97.75 78 LEU B O 1
ATOM 1712 N N . ASP B 1 79 ? 13.93 2.225 -6.562 1 98 79 ASP B N 1
ATOM 1713 C CA . ASP B 1 79 ? 13.359 2.389 -5.23 1 98 79 ASP B CA 1
ATOM 1714 C C . ASP B 1 79 ? 14.414 2.188 -4.148 1 98 79 ASP B C 1
ATOM 1716 O O . ASP B 1 79 ? 14.383 2.852 -3.111 1 98 79 ASP B O 1
ATOM 1720 N N . ILE B 1 80 ? 15.336 1.258 -4.332 1 97.44 80 ILE B N 1
ATOM 1721 C CA . ILE B 1 80 ? 16.438 1.075 -3.387 1 97.44 80 ILE B CA 1
ATOM 1722 C C . ILE B 1 80 ? 17.266 2.354 -3.307 1 97.44 80 ILE B C 1
ATOM 1724 O O . ILE B 1 80 ? 17.594 2.812 -2.213 1 97.44 80 ILE B O 1
ATOM 1728 N N . SER B 1 81 ? 17.516 2.926 -4.453 1 95.06 81 SER B N 1
ATOM 1729 C CA . SER B 1 81 ? 18.266 4.184 -4.492 1 95.06 81 SER B CA 1
ATOM 1730 C C . SER B 1 81 ? 17.516 5.285 -3.746 1 95.06 81 SER B C 1
ATOM 1732 O O . SER B 1 81 ? 18.125 6.078 -3.025 1 95.06 81 SER B O 1
ATOM 1734 N N . ARG B 1 82 ? 16.25 5.379 -3.91 1 93.56 82 ARG B N 1
ATOM 1735 C CA . ARG B 1 82 ? 15.438 6.371 -3.217 1 93.56 82 ARG B CA 1
ATOM 1736 C C . ARG B 1 82 ? 15.516 6.184 -1.706 1 93.56 82 ARG B C 1
ATOM 1738 O O . ARG B 1 82 ? 15.68 7.156 -0.964 1 93.56 82 ARG B O 1
ATOM 1745 N N . TYR B 1 83 ? 15.414 5.004 -1.225 1 94.06 83 TYR B N 1
ATOM 1746 C CA . TYR B 1 83 ? 15.508 4.711 0.202 1 94.06 83 TYR B CA 1
ATOM 1747 C C . TYR B 1 83 ? 16.875 5.125 0.752 1 94.06 83 TYR B C 1
ATOM 1749 O O . TYR B 1 83 ? 16.953 5.668 1.856 1 94.06 83 TYR B O 1
ATOM 1757 N N . GLN B 1 84 ? 17.891 4.859 -0.034 1 90.38 84 GLN B N 1
ATOM 1758 C CA . GLN B 1 84 ? 19.234 5.238 0.393 1 90.38 84 GLN B CA 1
ATOM 1759 C C . GLN B 1 84 ? 19.359 6.754 0.515 1 90.38 84 GLN B C 1
ATOM 1761 O O . GLN B 1 84 ? 20.062 7.254 1.395 1 90.38 84 GLN B O 1
ATOM 1766 N N . HIS B 1 85 ? 18.625 7.43 -0.289 1 88.19 85 HIS B N 1
ATOM 1767 C CA . HIS B 1 85 ? 18.656 8.891 -0.261 1 88.19 85 HIS B CA 1
ATOM 1768 C C . HIS B 1 85 ? 17.969 9.43 0.986 1 88.19 85 HIS B C 1
ATOM 1770 O O . HIS B 1 85 ? 18.297 10.508 1.472 1 88.19 85 HIS B O 1
ATOM 1776 N N . TYR B 1 86 ? 17 8.672 1.513 1 87.81 86 TYR B N 1
ATOM 1777 C CA . TYR B 1 86 ? 16.312 9.102 2.729 1 87.81 86 TYR B CA 1
ATOM 1778 C C . TYR B 1 86 ? 17.281 9.203 3.895 1 87.81 86 TYR B C 1
ATOM 1780 O O . TYR B 1 86 ? 17.047 9.945 4.848 1 87.81 86 TYR B O 1
ATOM 1788 N N . LEU B 1 87 ? 18.312 8.391 3.859 1 81.06 87 LEU B N 1
ATOM 1789 C CA . LEU B 1 87 ? 19.234 8.297 4.98 1 81.06 87 LEU B CA 1
ATOM 1790 C C . LEU B 1 87 ? 20.391 9.266 4.809 1 81.06 87 LEU B C 1
ATOM 1792 O O . LEU B 1 87 ? 21.219 9.438 5.719 1 81.06 87 LEU B O 1
ATOM 1796 N N . ALA B 1 88 ? 20.438 9.773 3.582 1 76.19 88 ALA B N 1
ATOM 1797 C CA . ALA B 1 88 ? 21.531 10.703 3.316 1 76.19 88 ALA B CA 1
ATOM 1798 C C . ALA B 1 88 ? 21.172 12.117 3.779 1 76.19 88 ALA B C 1
ATOM 1800 O O . ALA B 1 88 ? 20.016 12.531 3.686 1 76.19 88 ALA B O 1
ATOM 1801 N N . ALA B 1 89 ? 21.844 12.602 4.836 1 60.25 89 ALA B N 1
ATOM 1802 C CA . ALA B 1 89 ? 21.719 13.945 5.402 1 60.25 89 ALA B CA 1
ATOM 1803 C C . ALA B 1 89 ? 21.719 15.008 4.309 1 60.25 89 ALA B C 1
ATOM 1805 O O . ALA B 1 89 ? 22.453 14.883 3.32 1 60.25 89 ALA B O 1
ATOM 1806 N N . GLY B 1 90 ? 20.453 15.781 4.039 1 58.12 90 GLY B N 1
ATOM 1807 C CA . GLY B 1 90 ? 20.562 17 3.252 1 58.12 90 GLY B CA 1
ATOM 1808 C C . GLY B 1 90 ? 19.234 17.719 3.072 1 58.12 90 GLY B C 1
ATOM 1809 O O . GLY B 1 90 ? 18.188 17.078 3.066 1 58.12 90 GLY B O 1
ATOM 1810 N N . ASP B 1 91 ? 19.234 18.875 3.582 1 55.62 91 ASP B N 1
ATOM 1811 C CA . ASP B 1 91 ? 18.141 19.844 3.695 1 55.62 91 ASP B CA 1
ATOM 1812 C C . ASP B 1 91 ? 17.562 20.188 2.32 1 55.62 91 ASP B C 1
ATOM 1814 O O . ASP B 1 91 ? 16.797 21.141 2.184 1 55.62 91 ASP B O 1
ATOM 1818 N N . THR B 1 92 ? 18 19.438 1.319 1 59.62 92 THR B N 1
ATOM 1819 C CA . THR B 1 92 ? 17.734 20.125 0.06 1 59.62 92 THR B CA 1
ATOM 1820 C C . THR B 1 92 ? 16.297 19.844 -0.404 1 59.62 92 THR B C 1
ATOM 1822 O O . THR B 1 92 ? 15.859 20.375 -1.424 1 59.62 92 THR B O 1
ATOM 1825 N N . TRP B 1 93 ? 15.609 19.109 0.445 1 65.19 93 TRP B N 1
ATOM 1826 C CA . TRP B 1 93 ? 14.242 18.891 -0.016 1 65.19 93 TRP B CA 1
ATOM 1827 C C . TRP B 1 93 ? 13.25 19.703 0.81 1 65.19 93 TRP B C 1
ATOM 1829 O O . TRP B 1 93 ? 13.648 20.578 1.598 1 65.19 93 TRP B O 1
ATOM 1839 N N . VAL B 1 94 ? 11.938 19.719 0.492 1 60 94 VAL B N 1
ATOM 1840 C CA . VAL B 1 94 ? 10.898 20.469 1.188 1 60 94 VAL B CA 1
ATOM 1841 C C . VAL B 1 94 ? 11.031 20.25 2.695 1 60 94 VAL B C 1
ATOM 1843 O O . VAL B 1 94 ? 10.641 21.125 3.484 1 60 94 VAL B O 1
ATOM 1846 N N . SER B 1 95 ? 11.625 19.156 3.072 1 66.81 95 SER B N 1
ATOM 1847 C CA . SER B 1 95 ? 12.039 18.812 4.43 1 66.81 95 SER B CA 1
ATOM 1848 C C . SER B 1 95 ? 13.062 17.688 4.426 1 66.81 95 SER B C 1
ATOM 1850 O O . SER B 1 95 ? 13.289 17.047 3.393 1 66.81 95 SER B O 1
ATOM 1852 N N . ASP B 1 96 ? 13.633 17.562 5.543 1 75.25 96 ASP B N 1
ATOM 1853 C CA . ASP B 1 96 ? 14.672 16.562 5.699 1 75.25 96 ASP B CA 1
ATOM 1854 C C . ASP B 1 96 ? 14.07 15.195 6.039 1 75.25 96 ASP B C 1
ATOM 1856 O O . ASP B 1 96 ? 13.539 15.008 7.137 1 75.25 96 ASP B O 1
ATOM 1860 N N . PRO B 1 97 ? 14.203 14.242 5.137 1 81.94 97 PRO B N 1
ATOM 1861 C CA . PRO B 1 97 ? 13.648 12.922 5.418 1 81.94 97 PRO B CA 1
ATOM 1862 C C . PRO B 1 97 ? 14.32 12.242 6.613 1 81.94 97 PRO B C 1
ATOM 1864 O O . PRO B 1 97 ? 13.734 11.344 7.227 1 81.94 97 PRO B O 1
ATOM 1867 N N . MET B 1 98 ? 15.492 12.695 6.945 1 77.88 98 MET B N 1
ATOM 1868 C CA . MET B 1 98 ? 16.188 12.109 8.078 1 77.88 98 MET B CA 1
ATOM 1869 C C . MET B 1 98 ? 15.438 12.367 9.383 1 77.88 98 MET B C 1
ATOM 1871 O O . MET B 1 98 ? 15.555 11.594 10.336 1 77.88 98 MET B O 1
ATOM 1875 N N . GLN B 1 99 ? 14.664 13.406 9.398 1 80.5 99 GLN B N 1
ATOM 1876 C CA . GLN B 1 99 ? 13.852 13.688 10.578 1 80.5 99 GLN B CA 1
ATOM 1877 C C . GLN B 1 99 ? 12.742 12.648 10.742 1 80.5 99 GLN B C 1
ATOM 1879 O O . GLN B 1 99 ? 12.266 12.414 11.859 1 80.5 99 GLN B O 1
ATOM 1884 N N . THR B 1 100 ? 12.352 12.023 9.68 1 88.38 100 THR B N 1
ATOM 1885 C CA . THR B 1 100 ? 11.297 11.016 9.695 1 88.38 100 THR B CA 1
ATOM 1886 C C . THR B 1 100 ? 11.875 9.617 9.875 1 88.38 100 THR B C 1
ATOM 1888 O O . THR B 1 100 ? 11.398 8.844 10.703 1 88.38 100 THR B O 1
ATOM 1891 N N . PHE B 1 101 ? 12.898 9.367 9.156 1 89 101 PHE B N 1
ATOM 1892 C CA . PHE B 1 101 ? 13.359 7.988 9.086 1 89 101 PHE B CA 1
ATOM 1893 C C . PHE B 1 101 ? 14.586 7.781 9.961 1 89 101 PHE B C 1
ATOM 1895 O O . PHE B 1 101 ? 15.023 6.648 10.18 1 89 101 PHE B O 1
ATOM 1902 N N . GLY B 1 102 ? 15.203 8.867 10.391 1 76.38 102 GLY B N 1
ATOM 1903 C CA . GLY B 1 102 ? 16.422 8.773 11.172 1 76.38 102 GLY B CA 1
ATOM 1904 C C . GLY B 1 102 ? 16.172 8.383 12.617 1 76.38 102 GLY B C 1
ATOM 1905 O O . GLY B 1 102 ? 15.023 8.312 13.062 1 76.38 102 GLY B O 1
ATOM 1906 N N . ILE B 1 103 ? 17.125 7.93 13.414 1 62.31 103 ILE B N 1
ATOM 1907 C CA . ILE B 1 103 ? 17.156 7.336 14.742 1 62.31 103 ILE B CA 1
ATOM 1908 C C . ILE B 1 103 ? 16.984 8.422 15.797 1 62.31 103 ILE B C 1
ATOM 1910 O O . ILE B 1 103 ? 16.625 8.141 16.938 1 62.31 103 ILE B O 1
ATOM 1914 N N . ARG B 1 104 ? 16.844 9.516 15.43 1 53.97 104 ARG B N 1
ATOM 1915 C CA . ARG B 1 104 ? 17.141 10.492 16.484 1 53.97 104 ARG B CA 1
ATOM 1916 C C . ARG B 1 104 ? 16.094 10.453 17.578 1 53.97 104 ARG B C 1
ATOM 1918 O O . ARG B 1 104 ? 16.422 10.516 18.766 1 53.97 104 ARG B O 1
ATOM 1925 N N . ASP B 1 105 ? 14.773 10.633 17.281 1 50.28 105 ASP B N 1
ATOM 1926 C CA . ASP B 1 105 ? 13.883 10.953 18.391 1 50.28 1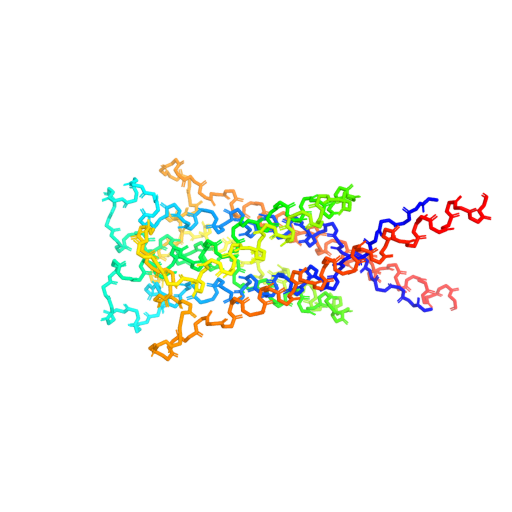05 ASP B CA 1
ATOM 1927 C C . ASP B 1 105 ? 13.047 9.734 18.797 1 50.28 105 ASP B C 1
ATOM 1929 O O . ASP B 1 105 ? 11.961 9.883 19.359 1 50.28 105 ASP B O 1
ATOM 1933 N N . GLY B 1 106 ? 13.625 8.516 18.734 1 52.72 106 GLY B N 1
ATOM 1934 C CA . GLY B 1 106 ? 12.883 7.359 19.219 1 52.72 106 GLY B CA 1
ATOM 1935 C C . GLY B 1 106 ? 11.742 6.953 18.297 1 52.72 106 GLY B C 1
ATOM 1936 O O . GLY B 1 106 ? 11.133 5.902 18.484 1 52.72 106 GLY B O 1
ATOM 1937 N N . ARG B 1 107 ? 11.117 7.887 17.719 1 54.56 107 ARG B N 1
ATOM 1938 C CA . ARG B 1 107 ? 10.039 7.496 16.797 1 54.56 107 ARG B CA 1
ATOM 1939 C C . ARG B 1 107 ? 10.602 6.973 15.484 1 54.56 107 ARG B C 1
ATOM 1941 O O . ARG B 1 107 ? 10.836 7.746 14.555 1 54.56 107 ARG B O 1
ATOM 1948 N N . SER B 1 108 ? 11.297 5.852 15.586 1 76.38 108 SER B N 1
ATOM 1949 C CA . SER B 1 108 ? 12.172 5.645 14.438 1 76.38 108 SER B CA 1
ATOM 1950 C C . SER B 1 108 ? 11.508 4.77 13.383 1 76.38 108 SER B C 1
ATOM 1952 O O . SER B 1 108 ? 11.078 3.648 13.68 1 76.38 108 SER B O 1
ATOM 1954 N N . TYR B 1 109 ? 11.078 5.52 12.328 1 90.62 109 TYR B N 1
ATOM 1955 C CA . TYR B 1 109 ? 10.594 4.809 11.148 1 90.62 109 TYR B CA 1
ATOM 1956 C C . TYR B 1 109 ? 11.758 4.293 10.312 1 90.62 109 TYR B C 1
ATOM 1958 O O . TYR B 1 109 ? 11.641 4.152 9.094 1 90.62 109 TYR B O 1
ATOM 1966 N N . GLU B 1 110 ? 12.875 4.023 11.055 1 88.38 110 GLU B N 1
ATOM 1967 C CA . GLU B 1 110 ? 14.039 3.463 10.367 1 88.38 110 GLU B CA 1
ATOM 1968 C C . GLU B 1 110 ? 13.703 2.119 9.719 1 88.38 110 GLU B C 1
ATOM 1970 O O . GLU B 1 110 ? 14.234 1.785 8.664 1 88.38 110 GLU B O 1
ATOM 1975 N N . TRP B 1 111 ? 12.82 1.463 10.352 1 93.56 111 TRP B N 1
ATOM 1976 C CA . TRP B 1 111 ? 12.438 0.139 9.859 1 93.56 111 TRP B CA 1
ATOM 1977 C C . TRP B 1 111 ? 11.883 0.217 8.445 1 93.56 111 TRP B C 1
ATOM 1979 O O . TRP B 1 111 ? 12 -0.739 7.676 1 93.56 111 TRP B O 1
ATOM 1989 N N . ILE B 1 112 ? 11.32 1.305 8.102 1 96.56 112 ILE B N 1
ATOM 1990 C CA . ILE B 1 112 ? 10.727 1.468 6.781 1 96.56 112 ILE B CA 1
ATOM 1991 C C . ILE B 1 112 ? 11.82 1.396 5.715 1 96.56 112 ILE B C 1
ATOM 1993 O O . ILE B 1 112 ? 11.648 0.731 4.691 1 96.56 112 ILE B O 1
ATOM 1997 N N . VAL B 1 113 ? 12.922 2.031 5.965 1 93.75 113 VAL B N 1
ATOM 1998 C CA . VAL B 1 113 ? 14.023 2.031 5.004 1 93.75 113 VAL B CA 1
ATOM 1999 C C . VAL B 1 113 ? 14.656 0.645 4.945 1 93.75 113 VAL B C 1
ATOM 2001 O O . VAL B 1 113 ? 14.805 0.065 3.867 1 93.75 113 VAL B O 1
ATOM 2004 N N . SER B 1 114 ? 14.953 0.08 6.066 1 94.44 114 SER B N 1
ATOM 2005 C CA . SER B 1 114 ? 15.641 -1.204 6.113 1 94.44 114 SER B CA 1
ATOM 2006 C C . SER B 1 114 ? 14.766 -2.324 5.566 1 94.44 114 SER B C 1
ATOM 2008 O O . SER B 1 114 ? 15.211 -3.121 4.734 1 94.44 114 SER B O 1
ATOM 2010 N N . GLU B 1 115 ? 13.531 -2.41 6.012 1 97.12 115 GLU B N 1
ATOM 2011 C CA . GLU B 1 115 ? 12.625 -3.453 5.539 1 97.12 115 GLU B CA 1
ATOM 2012 C C . GLU B 1 115 ? 12.281 -3.258 4.066 1 97.12 115 GLU B C 1
ATOM 2014 O O . GLU B 1 115 ? 12.164 -4.23 3.318 1 97.12 115 GLU B O 1
ATOM 2019 N N . GLY B 1 116 ? 12.102 -1.984 3.664 1 98.12 116 GLY B N 1
ATOM 2020 C CA . GLY B 1 116 ? 11.836 -1.712 2.262 1 98.12 116 GLY B CA 1
ATOM 2021 C C . GLY B 1 116 ? 12.938 -2.195 1.339 1 98.12 116 GLY B C 1
ATOM 2022 O O . GLY B 1 116 ? 12.672 -2.889 0.356 1 98.12 116 GLY B O 1
ATOM 2023 N N . ILE B 1 117 ? 14.133 -1.891 1.711 1 97.5 117 ILE B N 1
ATOM 2024 C CA . ILE B 1 117 ? 15.281 -2.287 0.904 1 97.5 117 ILE B CA 1
ATOM 2025 C C . ILE B 1 117 ? 15.383 -3.811 0.869 1 97.5 117 ILE B C 1
ATOM 2027 O O . ILE B 1 117 ? 15.594 -4.402 -0.194 1 97.5 117 ILE B O 1
ATOM 2031 N N . ALA B 1 118 ? 15.211 -4.453 1.983 1 98.31 118 ALA B N 1
ATOM 2032 C CA . ALA B 1 118 ? 15.305 -5.906 2.051 1 98.31 118 ALA B CA 1
ATOM 2033 C C . ALA B 1 118 ? 14.273 -6.566 1.14 1 98.31 118 ALA B C 1
ATOM 2035 O O . ALA B 1 118 ? 14.586 -7.539 0.444 1 98.31 118 ALA B O 1
ATOM 2036 N N . LEU B 1 119 ? 13.07 -6.105 1.15 1 98.56 119 LEU B N 1
ATOM 2037 C CA . LEU B 1 119 ? 12 -6.645 0.318 1 98.56 119 LEU B CA 1
ATOM 2038 C C . LEU B 1 119 ? 12.328 -6.484 -1.162 1 98.56 119 LEU B C 1
ATOM 2040 O O . LEU B 1 119 ? 12.164 -7.418 -1.946 1 98.56 119 LEU B O 1
ATOM 2044 N N . LEU B 1 120 ? 12.766 -5.316 -1.499 1 98.75 120 LEU B N 1
ATOM 2045 C CA . LEU B 1 120 ? 13.102 -5.02 -2.889 1 98.75 120 LEU B CA 1
ATOM 2046 C C . LEU B 1 120 ? 14.266 -5.879 -3.365 1 98.75 120 LEU B C 1
ATOM 2048 O O . LEU B 1 120 ? 14.258 -6.367 -4.5 1 98.75 120 LEU B O 1
ATOM 2052 N N . GLU B 1 121 ? 15.219 -6.07 -2.543 1 98.62 121 GLU B N 1
ATOM 2053 C CA . GLU B 1 121 ? 16.344 -6.926 -2.889 1 98.62 121 GLU B CA 1
ATOM 2054 C C . GLU B 1 121 ? 15.898 -8.367 -3.109 1 98.62 121 GLU B C 1
ATOM 2056 O O . GLU B 1 121 ? 16.422 -9.055 -3.99 1 98.62 121 GLU B O 1
ATOM 2061 N N . ARG B 1 122 ? 14.977 -8.836 -2.312 1 98.31 122 ARG B N 1
ATOM 2062 C CA . ARG B 1 122 ? 14.445 -10.18 -2.484 1 98.31 122 ARG B CA 1
ATOM 2063 C C . ARG B 1 122 ? 13.734 -10.328 -3.824 1 98.31 122 ARG B C 1
ATOM 2065 O O . ARG B 1 122 ? 13.914 -11.32 -4.523 1 98.31 122 ARG B O 1
ATOM 2072 N N . ILE B 1 123 ? 12.945 -9.383 -4.168 1 98.5 123 ILE B N 1
ATOM 2073 C CA . ILE B 1 123 ? 12.219 -9.422 -5.434 1 98.5 123 ILE B CA 1
ATOM 2074 C C . ILE B 1 123 ? 13.211 -9.375 -6.594 1 98.5 123 ILE B C 1
ATOM 2076 O O . ILE B 1 123 ? 13.086 -10.141 -7.555 1 98.5 123 ILE B O 1
ATOM 2080 N N . LYS B 1 124 ? 14.125 -8.516 -6.508 1 98.12 124 LYS B N 1
ATOM 2081 C CA . LYS B 1 124 ? 15.164 -8.391 -7.531 1 98.12 124 LYS B CA 1
ATOM 2082 C C . LYS B 1 124 ? 15.922 -9.703 -7.707 1 98.12 124 LYS B C 1
ATOM 2084 O O . LYS B 1 124 ? 16.094 -10.18 -8.836 1 98.12 124 LYS B O 1
ATOM 2089 N N . SER B 1 125 ? 16.359 -10.266 -6.637 1 97.94 125 SER B N 1
ATOM 2090 C CA . SER B 1 125 ? 17.109 -11.516 -6.668 1 97.94 125 SER B CA 1
ATOM 2091 C C . SER B 1 125 ? 16.297 -12.641 -7.305 1 97.94 125 SER B C 1
ATOM 2093 O O . SER B 1 125 ? 16.812 -13.398 -8.125 1 97.94 125 SER B O 1
ATOM 2095 N N . LYS B 1 126 ? 15.133 -12.766 -6.844 1 97.12 126 LYS B N 1
ATOM 2096 C CA . LYS B 1 126 ? 14.25 -13.773 -7.438 1 97.12 126 LYS B CA 1
ATOM 2097 C C . LYS B 1 126 ? 14.125 -13.578 -8.945 1 97.12 126 LYS B C 1
ATOM 2099 O O . LYS B 1 126 ? 14.156 -14.547 -9.703 1 97.12 126 LYS B O 1
ATOM 2104 N N . THR B 1 127 ? 13.875 -12.375 -9.367 1 97.31 127 THR B N 1
ATOM 2105 C CA . THR B 1 127 ? 13.734 -12.055 -10.789 1 97.31 127 THR B CA 1
ATOM 2106 C C . THR B 1 127 ? 14.992 -12.43 -11.555 1 97.31 127 THR B C 1
ATOM 2108 O O . THR B 1 127 ? 14.914 -12.977 -12.664 1 97.31 127 THR B O 1
ATOM 2111 N N . GLN B 1 128 ? 16.109 -12.125 -11 1 96.31 128 GLN B N 1
ATOM 2112 C CA . GLN B 1 128 ? 17.375 -12.477 -11.625 1 96.31 128 GLN B CA 1
ATOM 2113 C C . GLN B 1 128 ? 17.516 -13.984 -11.773 1 96.31 128 GLN B C 1
ATOM 2115 O O . GLN B 1 128 ? 18.031 -14.469 -12.789 1 96.31 128 GLN B O 1
ATOM 2120 N N . GLN B 1 129 ? 17.094 -14.68 -10.773 1 94.56 129 GLN B N 1
ATOM 2121 C CA . GLN B 1 129 ? 17.141 -16.141 -10.812 1 94.56 129 GLN B CA 1
ATOM 2122 C C . GLN B 1 129 ? 16.25 -16.688 -11.922 1 94.56 129 GLN B C 1
ATOM 2124 O O . GLN B 1 129 ? 16.625 -17.641 -12.617 1 94.56 129 GLN B O 1
ATOM 2129 N N . ILE B 1 130 ? 15.109 -16.141 -12.047 1 92.5 130 ILE B N 1
ATOM 2130 C CA . ILE B 1 130 ? 14.164 -16.562 -13.07 1 92.5 130 ILE B CA 1
ATOM 2131 C C . ILE B 1 130 ? 14.766 -16.297 -14.453 1 92.5 130 ILE B C 1
ATOM 2133 O O . ILE B 1 130 ? 14.664 -17.141 -15.352 1 92.5 130 ILE B O 1
ATOM 2137 N N . LYS B 1 131 ? 15.344 -15.164 -14.656 1 90.12 131 LYS B N 1
ATOM 2138 C CA . LYS B 1 131 ? 15.969 -14.805 -15.922 1 90.12 131 LYS B CA 1
ATOM 2139 C C . LYS B 1 131 ? 17.094 -15.789 -16.281 1 90.12 131 LYS B C 1
ATOM 2141 O O . LYS B 1 131 ? 17.219 -16.188 -17.438 1 90.12 131 LYS B O 1
ATOM 2146 N N . MET B 1 132 ? 17.859 -16.078 -15.359 1 89.56 132 MET B N 1
ATOM 2147 C CA . MET B 1 132 ? 18.984 -16.984 -15.578 1 89.56 132 MET B CA 1
ATOM 2148 C C . MET B 1 132 ? 18.469 -18.391 -15.93 1 89.56 132 MET B C 1
ATOM 2150 O O . MET B 1 132 ? 19.047 -19.062 -16.781 1 89.56 132 MET B O 1
ATOM 2154 N N . ALA B 1 133 ? 17.469 -18.766 -15.289 1 85.88 133 ALA B N 1
ATOM 2155 C CA . ALA B 1 133 ? 16.891 -20.094 -15.57 1 85.88 133 ALA B CA 1
ATOM 2156 C C . ALA B 1 133 ? 16.328 -20.156 -16.984 1 85.88 133 ALA B C 1
ATOM 2158 O O . ALA B 1 133 ? 16.406 -21.188 -17.641 1 85.88 133 ALA B O 1
ATOM 2159 N N . HIS B 1 134 ? 15.719 -19.203 -17.438 1 83.06 134 HIS B N 1
ATOM 2160 C CA . HIS B 1 134 ? 15.156 -19.156 -18.781 1 83.06 134 HIS B CA 1
ATOM 2161 C C . HIS B 1 134 ? 16.25 -19.156 -19.828 1 83.06 134 HIS B C 1
ATOM 2163 O O . HIS B 1 134 ? 16.109 -19.797 -20.891 1 83.06 134 HIS B O 1
ATOM 2169 N N . ALA B 1 135 ? 17.359 -18.547 -19.594 1 81.31 135 ALA B N 1
ATOM 2170 C CA . ALA B 1 135 ? 18.469 -18.484 -20.531 1 81.31 135 ALA B CA 1
ATOM 2171 C C . ALA B 1 135 ? 19.141 -19.859 -20.688 1 81.31 135 ALA B C 1
ATOM 2173 O O . ALA B 1 135 ? 19.516 -20.25 -21.797 1 81.31 135 ALA B O 1
ATOM 2174 N N . GLU B 1 136 ? 19.297 -20.5 -19.672 1 77.94 136 GLU B N 1
ATOM 2175 C CA . GLU B 1 136 ? 19.922 -21.828 -19.672 1 77.94 136 GLU B CA 1
ATOM 2176 C C . GLU B 1 136 ? 19.062 -22.844 -20.406 1 77.94 136 GLU B C 1
ATOM 2178 O O . GLU B 1 136 ? 19.578 -23.734 -21.078 1 77.94 136 GLU B O 1
ATOM 2183 N N . SER B 1 137 ? 17.734 -22.656 -20.25 1 75.38 137 SER B N 1
ATOM 2184 C CA . SER B 1 137 ? 16.828 -23.578 -20.922 1 75.38 137 SER B CA 1
ATOM 2185 C C . SER B 1 137 ? 16.844 -23.359 -22.438 1 75.38 137 SER B C 1
ATOM 2187 O O . SER B 1 137 ? 16.688 -24.312 -23.203 1 75.38 137 SER B O 1
ATOM 2189 N N . THR B 1 138 ? 17.062 -22.188 -22.875 1 74.75 138 THR B N 1
ATOM 2190 C CA . THR B 1 138 ? 17.094 -21.891 -24.312 1 74.75 138 THR B CA 1
ATOM 2191 C C . THR B 1 138 ? 18.406 -22.359 -24.938 1 74.75 138 THR B C 1
ATOM 2193 O O . THR B 1 138 ? 18.438 -22.703 -26.109 1 74.75 138 THR B O 1
ATOM 2196 N N . THR B 1 139 ? 19.547 -22.438 -24.188 1 73.31 139 THR B N 1
ATOM 2197 C CA . THR B 1 139 ? 20.844 -22.875 -24.703 1 73.31 139 THR B CA 1
ATOM 2198 C C . THR B 1 139 ? 20.906 -24.406 -24.75 1 73.31 139 THR B C 1
ATOM 2200 O O . THR B 1 139 ? 21.594 -24.969 -25.609 1 73.31 139 THR B O 1
ATOM 2203 N N . MET B 1 140 ? 20.25 -25.156 -23.844 1 69.12 140 MET B N 1
ATOM 2204 C CA . MET B 1 140 ? 20.312 -26.609 -23.797 1 69.12 140 MET B CA 1
ATOM 2205 C C . MET B 1 140 ? 19.344 -27.234 -24.766 1 69.12 140 MET B C 1
ATOM 2207 O O . MET B 1 140 ? 19.422 -28.438 -25.047 1 69.12 140 MET B O 1
ATOM 2211 N N . GLY B 1 141 ? 18.391 -26.5 -25.297 1 53.09 141 GLY B N 1
ATOM 2212 C CA . GLY B 1 141 ? 17.547 -27.062 -26.328 1 53.09 141 GLY B CA 1
ATOM 2213 C C . GLY B 1 141 ? 17.953 -26.672 -27.734 1 53.09 141 GLY B C 1
ATOM 2214 O O . GLY B 1 141 ? 18.703 -25.703 -27.922 1 53.09 141 GLY B O 1
#

Organism: Acidithiobacillus ferrooxidans (NCBI:txid920)

Foldseek 3Di:
DLPQDDCPPLVVVLVVLLVVLVVVLVCCDVNNVVVVVDDNVVSVVLNVLSCVLNVQCVQLVVCSVVRPLVSNLVSLVVSLVVLVVLCDDDCPDVGRSCVNQPPDPVNHVVCSSVVSNVSSVVSNVVSVVSVVVVVVVVVVD/DLPQDDCPPLVVVLVVLLVVLVVVLVCCDVNNVVVVVDDNVVSVVLNVLSCVLNVQCVQLVVCSVVRPLVSNLVSLVVSLVVLVVLCDDDCPDVGRSCVNQPPPPVNHVVCSSVVSNVSSVVSNVVSVVSVVVVVVVVVVD

Solvent-accessible surface area (backbone atoms only — not comparable to full-atom values): 14784 Å² total; per-residue (Å²): 130,87,74,75,81,76,42,36,63,62,39,26,51,50,38,30,52,50,6,53,49,23,48,57,42,29,49,46,10,83,82,25,73,71,34,67,79,44,54,52,65,58,29,30,54,43,38,31,50,56,24,61,72,46,29,65,45,27,58,32,24,50,20,57,68,69,64,35,59,69,49,29,41,48,38,32,51,53,52,42,52,51,46,55,50,38,70,44,88,55,73,85,45,103,56,46,46,38,79,42,36,31,68,81,81,74,68,45,46,37,57,55,48,57,53,48,40,52,51,36,49,51,52,35,50,53,47,52,51,52,53,52,52,54,53,54,56,61,69,78,96,130,86,73,75,81,77,43,35,62,62,39,25,49,48,39,29,52,50,7,52,49,24,48,55,42,30,48,45,11,84,83,25,72,72,34,66,80,44,52,51,66,60,28,29,54,44,38,32,49,55,25,60,72,45,29,66,46,28,59,31,25,50,21,58,66,69,66,37,59,69,49,30,41,50,40,32,51,52,51,42,52,52,45,55,50,37,71,44,88,56,72,84,45,104,56,44,46,38,77,41,36,30,69,80,81,72,63,49,44,37,58,55,47,56,54,50,40,52,54,37,50,51,52,35,50,51,44,51,52,52,53,52,53,54,54,54,55,60,68,76,96

pLDDT: mean 87.96, std 13.82, range [32.03, 98.88]

Nearest PDB structures (foldseek):
  1x91-assembly1_A  TM=6.473E-01  e=1.207E+00  Arabidopsis thaliana
  8xyv-assembly1_A  TM=4.221E-01  e=3.981E+00  synthetic construct
  6n63-assembly1_A-2  TM=2.845E-01  e=1.149E+00  Bacillus thermotolerans
  1x91-assembly1_A  TM=6.472E-01  e=1.035E+00  Arabidopsis thaliana
  6n63-assembly1_A-2  TM=2.862E-01  e=9.371E-01  Bacillus thermotolerans